Protein AF-A0A8S3WH73-F1 (afdb_monomer)

Solvent-accessible surface area (backbone atoms only — not comparable to full-atom values): 16290 Å² total; per-residue (Å²): 137,80,85,79,74,80,78,88,78,80,84,90,73,59,69,65,60,51,52,52,50,54,47,40,76,73,74,53,78,56,73,64,63,47,57,58,56,57,70,71,37,64,83,63,80,100,53,88,44,62,59,48,38,78,49,66,82,55,59,77,63,48,53,72,78,46,50,57,52,41,48,57,49,44,53,55,27,34,55,48,19,44,52,42,31,40,52,47,55,53,49,51,66,33,59,78,66,69,52,85,46,72,67,53,51,53,52,52,51,52,42,55,51,46,53,50,48,42,50,50,42,54,51,50,41,47,66,63,48,43,82,65,45,60,73,73,58,33,69,54,57,71,70,44,57,72,49,78,20,55,50,28,84,61,46,73,54,56,55,50,50,51,54,52,51,58,48,54,60,54,74,69,49,79,76,95,77,92,67,84,82,76,82,76,74,85,81,77,90,86,88,88,79,88,87,87,88,88,85,85,94,79,86,85,88,89,84,86,90,88,86,85,88,85,83,86,83,86,84,93,82,86,89,87,87,78,92,88,72,88,88,82,85,83,88,78,85,82,79,84,80,79,86,76,90,131

Radius of gyration: 37.3 Å; Cα contacts (8 Å, |Δi|>4): 124; chains: 1; bounding box: 106×85×78 Å

Sequence (246 aa):
MGHVEKIDKTIIINSELKNMWNTLLTQGLDEKSIDEILKTFPLIKDCLTLPPNLNPEIKITLSPQALKRDEHICHKQNIIGYVICGLTQILTKMLEKDTESDTTEYIGNCIRLLCHVHYKESQTRRAVILPGVNKKLKETLEKTLITNYLFGNDITNILKENKNLENSAKDLKPLNNWGPSSNRKQGGRDNTRQYNTRQDNTKRPKNKPSTVKYTMTQRHQHQRQQLRSLTRHPSRTTQPQRHHRE

pLDDT: mean 76.12, std 22.85, range [34.0, 98.38]

Nearest PDB structures (foldseek):
  6wa9-assembly1_T  TM=8.099E-01  e=2.752E+00  Chlamydia pneumoniae
  6paq-assembly1_A  TM=3.229E-01  e=6.021E+00  Novosphingobium aromaticivorans DSM 12444

Organism: Parnassius apollo (NCBI:txid110799)

Secondary structure (DSSP, 8-state):
-----------PPPHHHHHHHHHHHHH---HHHHHHHHTTSPPPTT-TTSPPBPPHHHHTTS-HHHHHHHHHHHHHHHHHHHHHHHHHHHHHHHHTTT--SHHHHHHHHHHHHHHHHHHHHHHHHHHHHGGGS-HHHHHHHTTSPPSSBTT-STHHHHHHHHHHHHHHHHHTSPPS--S----------------------------------PPP--------------------PPPPPPPPP-

Structure (mmCIF, N/CA/C/O backbone):
data_AF-A0A8S3WH73-F1
#
_entry.id   AF-A0A8S3WH73-F1
#
loop_
_atom_site.group_PDB
_atom_site.id
_atom_site.type_symbol
_atom_site.label_atom_id
_atom_site.label_alt_id
_atom_site.label_comp_id
_atom_site.label_asym_id
_atom_site.label_entity_id
_atom_site.label_seq_id
_atom_site.pdbx_PDB_ins_code
_atom_site.Cartn_x
_atom_site.Cartn_y
_atom_site.Cartn_z
_atom_site.occupancy
_atom_site.B_iso_or_equiv
_atom_site.auth_seq_id
_atom_site.auth_comp_id
_atom_site.auth_asym_id
_atom_site.auth_atom_id
_atom_site.pdbx_PDB_model_num
ATOM 1 N N . MET A 1 1 ? 24.428 6.339 14.281 1.00 34.72 1 MET A N 1
ATOM 2 C CA . MET A 1 1 ? 23.763 6.413 15.599 1.00 34.72 1 MET A CA 1
ATOM 3 C C . MET A 1 1 ? 22.366 6.944 15.351 1.00 34.72 1 MET A C 1
ATOM 5 O O . MET A 1 1 ? 22.263 7.970 14.695 1.00 34.72 1 MET A O 1
ATOM 9 N N . GLY A 1 2 ? 21.319 6.224 15.754 1.00 38.69 2 GLY A N 1
ATOM 10 C CA . GLY A 1 2 ? 19.945 6.724 15.658 1.00 38.69 2 GLY A CA 1
ATOM 11 C C . GLY A 1 2 ? 19.539 7.338 16.990 1.00 38.69 2 GLY A C 1
ATOM 12 O O . GLY A 1 2 ? 19.731 6.696 18.021 1.00 38.69 2 GLY A O 1
ATOM 13 N N . HIS A 1 3 ? 18.997 8.555 16.977 1.00 42.16 3 HIS A N 1
ATOM 14 C CA . HIS A 1 3 ? 18.317 9.088 18.151 1.00 42.16 3 HIS A CA 1
ATOM 15 C C . HIS A 1 3 ? 17.009 8.317 18.329 1.00 42.16 3 HIS A C 1
ATOM 17 O O . HIS A 1 3 ? 16.098 8.439 17.515 1.00 42.16 3 HIS A O 1
ATOM 23 N N . VAL A 1 4 ? 16.929 7.510 19.386 1.00 49.47 4 VAL A N 1
ATOM 24 C CA . VAL A 1 4 ? 15.639 7.075 19.921 1.00 49.47 4 VAL A CA 1
ATOM 25 C C . VAL A 1 4 ? 15.115 8.260 20.719 1.00 49.47 4 VAL A C 1
ATOM 27 O O . VAL A 1 4 ? 15.550 8.494 21.847 1.00 49.47 4 VAL A O 1
ATOM 30 N N . GLU A 1 5 ? 14.257 9.063 20.095 1.00 52.72 5 GLU A N 1
ATOM 31 C CA . GLU A 1 5 ? 13.531 10.112 20.806 1.00 52.72 5 GLU A CA 1
ATOM 32 C C . GLU A 1 5 ? 12.675 9.484 21.911 1.00 52.72 5 GLU A C 1
ATOM 34 O O . GLU A 1 5 ? 12.210 8.344 21.801 1.00 52.72 5 GLU A O 1
ATOM 39 N N . LYS A 1 6 ? 12.514 10.209 23.020 1.00 51.66 6 LYS A N 1
ATOM 40 C CA . LYS A 1 6 ? 11.792 9.688 24.177 1.00 51.66 6 LYS A CA 1
ATOM 41 C C . LYS A 1 6 ? 10.325 9.469 23.826 1.00 51.66 6 LYS A C 1
ATOM 43 O O . LYS A 1 6 ? 9.666 10.353 23.282 1.00 51.66 6 LYS A O 1
ATOM 48 N N . ILE A 1 7 ? 9.792 8.316 24.219 1.00 59.81 7 ILE A N 1
ATOM 49 C CA . ILE A 1 7 ? 8.364 8.009 24.105 1.00 59.81 7 ILE A CA 1
ATOM 50 C C . ILE A 1 7 ? 7.633 8.674 25.286 1.00 59.81 7 ILE A C 1
ATOM 52 O O . ILE A 1 7 ? 7.062 8.006 26.140 1.00 59.81 7 ILE A O 1
ATOM 56 N N . ASP A 1 8 ? 7.663 10.010 25.345 1.00 58.75 8 ASP A N 1
ATOM 57 C CA . ASP A 1 8 ? 7.094 10.816 26.442 1.00 58.75 8 ASP A CA 1
ATOM 58 C C . ASP A 1 8 ? 5.544 10.893 26.400 1.00 58.75 8 ASP A C 1
ATOM 60 O O . ASP A 1 8 ? 4.917 11.645 27.146 1.00 58.75 8 ASP A O 1
ATOM 64 N N . LYS A 1 9 ? 4.900 10.087 25.541 1.00 71.44 9 LYS A N 1
ATOM 65 C CA . LYS A 1 9 ? 3.451 9.838 25.515 1.00 71.44 9 LYS A CA 1
ATOM 66 C C . LYS A 1 9 ? 3.179 8.334 25.425 1.00 71.44 9 LYS A C 1
ATOM 68 O O . LYS A 1 9 ? 3.172 7.761 24.338 1.00 71.44 9 LYS A O 1
ATOM 73 N N . THR A 1 10 ? 2.920 7.700 26.566 1.00 78.94 10 THR A N 1
ATOM 74 C CA . THR A 1 10 ? 2.473 6.298 26.659 1.00 78.94 10 THR A CA 1
ATOM 75 C C . THR A 1 10 ? 1.091 6.210 27.296 1.00 78.94 10 THR A C 1
ATOM 77 O O . THR A 1 10 ? 0.811 6.933 28.248 1.00 78.94 10 THR A O 1
ATOM 80 N N . ILE A 1 11 ? 0.258 5.280 26.824 1.00 86.00 11 ILE A N 1
ATOM 81 C CA . ILE A 1 11 ? -1.056 4.974 27.408 1.00 86.00 11 ILE A CA 1
ATOM 82 C C . ILE A 1 11 ? -1.051 3.590 28.065 1.00 86.00 11 ILE A C 1
ATOM 84 O O . ILE A 1 11 ? -0.384 2.670 27.589 1.00 86.00 11 ILE A O 1
ATOM 88 N N . ILE A 1 12 ? -1.809 3.432 29.151 1.00 88.38 12 ILE A N 1
ATOM 89 C CA . ILE A 1 12 ? -2.009 2.139 29.814 1.00 88.38 12 ILE A CA 1
ATOM 90 C C . ILE A 1 12 ? -3.266 1.495 29.223 1.00 88.38 12 ILE A C 1
ATOM 92 O O . ILE A 1 12 ? -4.358 2.045 29.334 1.00 88.38 12 ILE A O 1
ATOM 96 N N . ILE A 1 13 ? -3.105 0.329 28.596 1.00 90.94 13 ILE A N 1
ATOM 97 C CA . ILE A 1 13 ? -4.207 -0.478 28.054 1.00 90.94 13 ILE A CA 1
ATOM 98 C C . ILE A 1 13 ? -4.531 -1.660 28.976 1.00 90.94 13 ILE A C 1
ATOM 100 O O . ILE A 1 13 ? -3.672 -2.132 29.724 1.00 90.94 13 ILE A O 1
ATOM 104 N N . ASN A 1 14 ? -5.765 -2.161 28.891 1.00 94.06 14 ASN A N 1
ATOM 105 C CA . ASN A 1 14 ? -6.211 -3.359 29.604 1.00 94.06 14 ASN A CA 1
ATOM 106 C C . ASN A 1 14 ? -5.317 -4.581 29.268 1.00 94.06 14 ASN A C 1
ATOM 108 O O . ASN A 1 14 ? -4.860 -4.749 28.135 1.00 94.06 14 ASN A O 1
ATOM 112 N N . SER A 1 15 ? -5.069 -5.440 30.261 1.00 92.56 15 SER A N 1
ATOM 113 C CA . SER A 1 15 ? -4.202 -6.622 30.156 1.00 92.56 15 SER A CA 1
ATOM 114 C C . SER A 1 15 ? -4.656 -7.662 29.126 1.00 92.56 15 SER A C 1
ATOM 116 O O . SER A 1 15 ? -3.814 -8.279 28.480 1.00 92.56 15 SER A O 1
ATOM 118 N N . GLU A 1 16 ? -5.960 -7.847 28.938 1.00 93.31 16 GLU A N 1
ATOM 119 C CA . GLU A 1 16 ? -6.529 -8.781 27.962 1.00 93.31 16 GLU A CA 1
ATOM 120 C C . GLU A 1 16 ? -6.300 -8.267 26.539 1.00 93.31 16 GLU A C 1
ATOM 122 O O . GLU A 1 16 ? -5.758 -8.992 25.705 1.00 93.31 16 GLU A O 1
ATOM 127 N N . LEU A 1 17 ? -6.583 -6.979 26.292 1.00 91.94 17 LEU A N 1
ATOM 128 C CA . LEU A 1 17 ? -6.263 -6.311 25.023 1.00 91.94 17 LEU A CA 1
ATOM 129 C C . LEU A 1 17 ? -4.763 -6.381 24.718 1.00 91.94 17 LEU A C 1
ATOM 131 O O . LEU A 1 17 ? -4.380 -6.716 23.600 1.00 91.94 17 LEU A O 1
ATOM 135 N N . LYS A 1 18 ? -3.906 -6.136 25.718 1.00 93.50 18 LYS A N 1
ATOM 136 C CA . LYS A 1 18 ? -2.447 -6.256 25.585 1.00 93.50 18 LYS A CA 1
ATOM 137 C C . LYS A 1 18 ? -2.021 -7.670 25.179 1.00 93.50 18 LYS A C 1
ATOM 139 O O . LYS A 1 18 ? -1.198 -7.819 24.280 1.00 93.50 18 LYS A O 1
ATOM 144 N N . ASN A 1 19 ? -2.576 -8.703 25.812 1.00 94.50 19 ASN A N 1
ATOM 145 C CA . ASN A 1 19 ? -2.252 -10.098 25.504 1.00 94.50 19 ASN A CA 1
ATOM 146 C C . ASN A 1 19 ? -2.753 -10.506 24.107 1.00 94.50 19 ASN A C 1
ATOM 148 O O . ASN A 1 19 ? -2.008 -11.119 23.338 1.00 94.50 19 ASN A O 1
ATOM 152 N N . MET A 1 20 ? -3.976 -10.105 23.749 1.00 93.19 2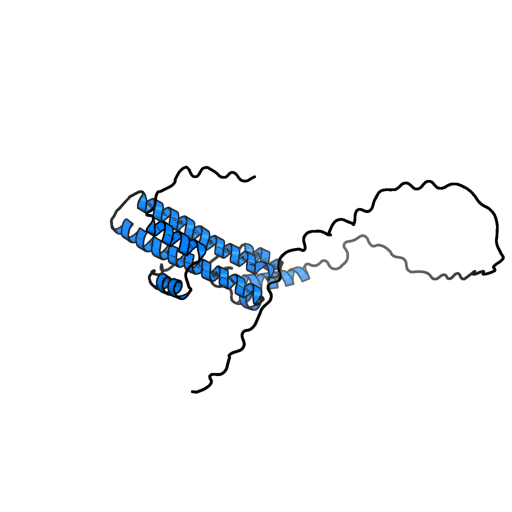0 MET A N 1
ATOM 153 C CA . MET A 1 20 ? -4.560 -10.318 22.424 1.00 93.19 20 MET A CA 1
ATOM 154 C C . MET A 1 20 ? -3.719 -9.645 21.330 1.00 93.19 20 MET A C 1
ATOM 156 O O . MET A 1 20 ? -3.309 -10.303 20.377 1.00 93.19 20 MET A O 1
ATOM 160 N N . TRP A 1 21 ? -3.390 -8.359 21.484 1.00 93.75 21 TRP A N 1
ATOM 161 C CA . TRP A 1 21 ? -2.586 -7.622 20.507 1.00 93.75 21 TRP A CA 1
ATOM 162 C C . TRP A 1 21 ? -1.159 -8.166 20.399 1.00 93.75 21 TRP A C 1
ATOM 164 O O . TRP A 1 21 ? -0.660 -8.299 19.287 1.00 93.75 21 TRP A O 1
ATOM 174 N N . ASN A 1 22 ? -0.518 -8.567 21.502 1.00 94.62 22 ASN A N 1
ATOM 175 C CA . ASN A 1 22 ? 0.792 -9.230 21.452 1.00 94.62 22 ASN A CA 1
ATOM 176 C C . ASN A 1 22 ? 0.749 -10.551 20.663 1.00 94.62 22 ASN A C 1
ATOM 178 O O . ASN A 1 22 ? 1.683 -10.854 19.922 1.00 94.62 22 ASN A O 1
ATOM 182 N N . THR A 1 23 ? -0.336 -11.321 20.788 1.00 96.19 23 THR A N 1
ATOM 183 C CA . THR A 1 23 ? -0.535 -12.558 20.016 1.00 96.19 23 THR A CA 1
ATOM 184 C C . THR A 1 23 ? -0.684 -12.240 18.526 1.00 96.19 23 THR A C 1
ATOM 186 O O . THR A 1 23 ? 0.070 -12.763 17.709 1.00 96.19 23 THR A O 1
ATOM 189 N N . LEU A 1 24 ? -1.561 -11.297 18.168 1.00 94.62 24 LEU A N 1
ATOM 190 C CA . LEU A 1 24 ? -1.770 -10.870 16.777 1.00 94.62 24 LEU A CA 1
ATOM 191 C C . LEU A 1 24 ? -0.506 -10.263 16.139 1.00 94.62 24 LEU A C 1
ATOM 193 O O . LEU A 1 24 ? -0.213 -10.531 14.978 1.00 94.62 24 LEU A O 1
ATOM 197 N N . LEU A 1 25 ? 0.287 -9.496 16.892 1.00 94.19 25 LEU A N 1
ATOM 198 C CA . LEU A 1 25 ? 1.543 -8.896 16.416 1.00 94.19 25 LEU A CA 1
ATOM 199 C C . LEU A 1 25 ? 2.688 -9.909 16.240 1.00 94.19 25 LEU A C 1
ATOM 201 O O . LEU A 1 25 ? 3.666 -9.595 15.565 1.00 94.19 25 LEU A O 1
ATOM 205 N N . THR A 1 26 ? 2.593 -11.103 16.838 1.00 95.88 26 THR A N 1
ATOM 206 C CA . THR A 1 26 ? 3.629 -12.151 16.741 1.00 95.88 26 THR A CA 1
ATOM 207 C C . THR A 1 26 ? 3.234 -13.334 15.860 1.00 95.88 26 THR A C 1
ATOM 209 O O . THR A 1 26 ? 4.119 -13.997 15.322 1.00 95.88 26 THR A O 1
ATOM 212 N N . GLN A 1 27 ? 1.935 -13.592 15.687 1.00 96.00 27 GLN A N 1
ATOM 213 C CA . GLN A 1 27 ? 1.399 -14.731 14.927 1.00 96.00 27 GLN A CA 1
ATOM 214 C C . GLN A 1 27 ? 0.621 -14.307 13.669 1.00 96.00 27 GLN A C 1
ATOM 216 O O . GLN A 1 27 ? 0.481 -15.106 12.746 1.00 96.00 27 GLN A O 1
ATOM 221 N N . GLY A 1 28 ? 0.166 -13.052 13.601 1.00 93.56 28 GLY A N 1
ATOM 222 C CA . GLY A 1 28 ? -0.680 -12.537 12.527 1.00 93.56 28 GLY A CA 1
ATOM 223 C C . GLY A 1 28 ? -2.161 -12.895 12.692 1.00 93.56 28 GLY A C 1
ATOM 224 O O . GLY A 1 28 ? -2.626 -13.252 13.774 1.00 93.56 28 GLY A O 1
ATOM 225 N N . LEU A 1 29 ? -2.890 -12.783 11.584 1.00 94.12 29 LEU A N 1
ATOM 226 C CA . LEU A 1 29 ? -4.224 -13.346 11.369 1.00 94.12 29 LEU A CA 1
ATOM 227 C C . LEU A 1 29 ? -4.124 -14.351 10.217 1.00 94.12 29 LEU A C 1
ATOM 229 O O . LEU A 1 29 ? -3.281 -14.186 9.332 1.00 94.12 29 LEU A O 1
ATOM 233 N N . ASP A 1 30 ? -4.987 -15.363 10.201 1.00 94.69 30 ASP A N 1
ATOM 234 C CA . ASP A 1 30 ? -5.130 -16.234 9.038 1.00 94.69 30 ASP A CA 1
ATOM 235 C C . ASP A 1 30 ? -5.920 -15.545 7.909 1.00 94.69 30 ASP A C 1
ATOM 237 O O . ASP A 1 30 ? -6.690 -14.607 8.134 1.00 94.69 30 ASP A O 1
ATOM 241 N N . GLU A 1 31 ? -5.746 -16.033 6.680 1.00 92.81 31 GLU A N 1
ATOM 242 C CA . GLU A 1 31 ? -6.339 -15.430 5.480 1.00 92.81 31 GLU A CA 1
ATOM 243 C C . GLU A 1 31 ? -7.879 -15.402 5.512 1.00 92.81 31 GLU A C 1
ATOM 245 O O . GLU A 1 31 ? -8.470 -14.470 4.970 1.00 92.81 31 GLU A O 1
ATOM 250 N N . LYS A 1 32 ? -8.548 -16.352 6.190 1.00 95.50 32 LYS A N 1
ATOM 251 C CA . LYS A 1 32 ? -10.019 -16.363 6.286 1.00 95.50 32 LYS A CA 1
ATOM 252 C C . LYS A 1 32 ? -10.513 -15.303 7.258 1.00 95.50 32 LYS A C 1
ATOM 254 O O . LYS A 1 32 ? -11.411 -14.547 6.900 1.00 95.50 32 LYS A O 1
ATOM 259 N N . SER A 1 33 ? -9.897 -15.201 8.438 1.00 94.62 33 SER A N 1
ATOM 260 C CA . SER A 1 33 ? -10.201 -14.135 9.402 1.00 94.62 33 SER A CA 1
ATOM 261 C C . SER A 1 33 ? -9.979 -12.747 8.792 1.00 94.62 33 SER A C 1
ATOM 263 O O . SER A 1 33 ? -10.790 -11.847 9.001 1.00 94.62 33 SER A O 1
ATOM 265 N N . ILE A 1 34 ? -8.920 -12.572 7.989 1.00 94.94 34 ILE A N 1
ATOM 266 C CA . ILE A 1 34 ? -8.694 -11.337 7.222 1.00 94.94 34 ILE A CA 1
ATOM 267 C C . ILE A 1 34 ? -9.855 -11.104 6.247 1.00 94.94 34 ILE A C 1
ATOM 269 O O . ILE A 1 34 ? -10.511 -10.068 6.326 1.00 94.94 34 ILE A O 1
ATOM 273 N N . ASP A 1 35 ? -10.159 -12.063 5.372 1.00 94.12 35 ASP A N 1
ATOM 274 C CA . ASP A 1 35 ? -11.233 -11.940 4.380 1.00 94.12 35 ASP A CA 1
ATOM 275 C C . ASP A 1 35 ? -12.624 -11.721 5.000 1.00 94.12 35 ASP A C 1
ATOM 277 O O . ASP A 1 35 ? -13.481 -11.095 4.381 1.00 94.12 35 ASP A O 1
ATOM 281 N N . GLU A 1 36 ? -12.904 -12.259 6.186 1.00 96.06 36 GLU A N 1
ATOM 282 C CA . GLU A 1 36 ? -14.148 -12.021 6.927 1.00 96.06 36 GLU A CA 1
ATOM 283 C C . GLU A 1 36 ? -14.209 -10.598 7.493 1.00 96.06 36 GLU A C 1
ATOM 285 O O . GLU A 1 36 ? -15.215 -9.915 7.296 1.00 96.06 36 GLU A O 1
ATOM 290 N N . ILE A 1 37 ? -13.119 -10.099 8.087 1.00 95.00 37 ILE A N 1
ATOM 291 C CA . ILE A 1 37 ? -13.023 -8.713 8.571 1.00 95.00 37 ILE A CA 1
ATOM 292 C C . ILE A 1 37 ? -13.146 -7.715 7.410 1.00 95.00 37 ILE A C 1
ATOM 294 O O . ILE A 1 37 ? -13.918 -6.759 7.510 1.00 95.00 37 ILE A O 1
ATOM 298 N N . LEU A 1 38 ? -12.447 -7.935 6.289 1.00 93.81 38 LEU A N 1
ATOM 299 C CA . LEU A 1 38 ? -12.457 -7.017 5.140 1.00 93.81 38 LEU A CA 1
ATOM 300 C C . LEU A 1 38 ? -13.868 -6.823 4.552 1.00 93.81 38 LEU A C 1
ATOM 302 O O . LEU A 1 38 ? -14.215 -5.709 4.164 1.00 93.81 38 LEU A O 1
ATOM 306 N N . LYS A 1 39 ? -14.709 -7.869 4.551 1.00 93.69 39 LYS A N 1
ATOM 307 C CA . LYS A 1 39 ? -16.112 -7.807 4.085 1.00 93.69 39 LYS A CA 1
ATOM 308 C C . LYS A 1 39 ? -17.016 -6.918 4.948 1.00 93.69 39 LYS A C 1
ATOM 310 O O . LYS A 1 39 ? -18.090 -6.545 4.486 1.00 93.69 39 LYS A O 1
ATOM 315 N N . THR A 1 40 ? -16.620 -6.585 6.180 1.00 94.31 40 THR A N 1
ATOM 316 C CA . THR A 1 40 ? -17.422 -5.723 7.073 1.00 94.31 40 THR A CA 1
ATOM 317 C C . THR A 1 40 ? -17.306 -4.233 6.746 1.00 94.31 40 THR A C 1
ATOM 319 O O . THR A 1 40 ? -18.187 -3.453 7.115 1.00 94.31 40 THR A O 1
ATOM 322 N N . PHE A 1 41 ? -16.244 -3.818 6.050 1.00 93.69 41 PHE A N 1
ATOM 323 C CA . PHE A 1 41 ? -15.992 -2.411 5.755 1.00 93.69 41 PHE A CA 1
ATOM 324 C C . PHE A 1 41 ? -16.656 -1.985 4.431 1.00 93.69 41 PHE A C 1
ATOM 326 O O . PHE A 1 41 ? -16.510 -2.676 3.419 1.00 93.69 41 PHE A O 1
ATOM 333 N N . PRO A 1 42 ? -17.354 -0.834 4.388 1.00 91.56 42 PRO A N 1
ATOM 334 C CA . PRO A 1 42 ? -17.901 -0.303 3.142 1.00 91.56 42 PRO A CA 1
ATOM 335 C C . PRO A 1 42 ? -16.775 0.175 2.216 1.00 91.56 42 PRO A C 1
ATOM 337 O O . PRO A 1 42 ? -15.717 0.582 2.686 1.00 91.56 42 PRO A O 1
ATOM 340 N N . LEU A 1 43 ? -17.015 0.212 0.904 1.00 92.06 43 LEU A N 1
ATOM 341 C CA . LEU A 1 43 ? -16.110 0.877 -0.039 1.00 92.06 43 LEU A CA 1
ATOM 342 C C . LEU A 1 43 ? -16.481 2.358 -0.186 1.00 92.06 43 LEU A C 1
ATOM 344 O O . LEU A 1 43 ? -17.652 2.695 -0.361 1.00 92.06 43 LEU A O 1
ATOM 348 N N . ILE A 1 44 ? -15.481 3.243 -0.160 1.00 91.00 44 ILE A N 1
ATOM 349 C CA . ILE A 1 44 ? -15.673 4.669 -0.457 1.00 91.00 44 ILE A CA 1
ATOM 350 C C . ILE A 1 44 ? -15.776 4.842 -1.978 1.00 91.00 44 ILE A C 1
ATOM 352 O O . ILE A 1 44 ? -14.840 4.522 -2.713 1.00 91.00 44 ILE A O 1
ATOM 356 N N . LYS A 1 45 ? -16.911 5.365 -2.455 1.00 88.38 45 LYS A N 1
ATOM 357 C CA . LYS A 1 45 ? -17.127 5.671 -3.876 1.00 88.38 45 LYS A CA 1
ATOM 358 C C . LYS A 1 45 ? -16.144 6.752 -4.354 1.00 88.38 45 LYS A C 1
ATOM 360 O O . LYS A 1 45 ? -15.825 7.674 -3.611 1.00 88.38 45 LYS A O 1
ATOM 365 N N . ASP A 1 46 ? -15.690 6.635 -5.602 1.00 86.69 46 ASP A N 1
ATOM 366 C CA . ASP A 1 46 ? -14.834 7.608 -6.304 1.00 86.69 46 ASP A CA 1
ATOM 367 C C . ASP A 1 46 ? -13.488 7.934 -5.606 1.00 86.69 46 ASP A C 1
ATOM 369 O O . ASP A 1 46 ? -12.868 8.959 -5.886 1.00 86.69 46 ASP A O 1
ATOM 373 N N . CYS A 1 47 ? -12.999 7.052 -4.723 1.00 89.44 47 CYS A N 1
ATOM 374 C CA . CYS A 1 47 ? -11.752 7.235 -3.976 1.00 89.44 47 CYS A CA 1
ATOM 375 C C . CYS A 1 47 ? -10.717 6.133 -4.272 1.00 89.44 47 CYS A C 1
ATOM 377 O O . CYS A 1 47 ? -11.056 4.960 -4.422 1.00 89.44 47 CYS A O 1
ATOM 379 N N . LEU A 1 48 ? -9.429 6.495 -4.304 1.00 91.50 48 LEU A N 1
ATOM 380 C CA . LEU A 1 48 ? -8.305 5.577 -4.554 1.00 91.50 48 LEU A CA 1
ATOM 381 C C . LEU A 1 48 ? -7.862 4.829 -3.277 1.00 91.50 48 LEU A C 1
ATOM 383 O O . LEU A 1 48 ? -6.675 4.804 -2.945 1.00 91.50 48 LEU A O 1
ATOM 387 N N . THR A 1 49 ? -8.813 4.255 -2.533 1.00 93.06 49 THR A N 1
ATOM 388 C CA . THR A 1 49 ? -8.518 3.421 -1.353 1.00 93.06 49 THR A CA 1
ATOM 389 C C . THR A 1 49 ? -8.159 1.986 -1.712 1.00 93.06 49 THR A C 1
ATOM 391 O O . THR A 1 49 ? -7.409 1.362 -0.973 1.00 93.06 49 THR A O 1
ATOM 394 N N . LEU A 1 50 ? -8.645 1.454 -2.836 1.00 94.50 50 LEU A N 1
ATOM 395 C CA . LEU A 1 50 ? -8.208 0.149 -3.336 1.00 94.50 50 LEU A CA 1
ATOM 396 C C . LEU A 1 50 ? -6.815 0.245 -3.992 1.00 94.50 50 LEU A C 1
ATOM 398 O O . LEU A 1 50 ? -6.466 1.299 -4.538 1.00 94.50 50 LEU A O 1
ATOM 402 N N . PRO A 1 51 ? -6.018 -0.843 -3.999 1.00 96.00 51 PRO A N 1
ATOM 403 C CA . PRO A 1 51 ? -4.722 -0.852 -4.666 1.00 96.00 51 PRO A CA 1
ATOM 404 C C . PRO A 1 51 ? -4.855 -0.553 -6.167 1.00 96.00 51 PRO A C 1
ATOM 406 O O . PRO A 1 51 ? -5.722 -1.125 -6.832 1.00 96.00 51 PRO A O 1
ATOM 409 N N . PRO A 1 52 ? -3.966 0.269 -6.750 1.00 96.44 52 PRO A N 1
ATOM 410 C CA . PRO A 1 52 ? -3.980 0.529 -8.178 1.00 96.44 52 PRO A CA 1
ATOM 411 C C . PRO A 1 52 ? -3.596 -0.742 -8.947 1.00 96.44 52 PRO A C 1
ATOM 413 O O . PRO A 1 52 ? -2.688 -1.491 -8.556 1.00 96.44 52 PRO A O 1
ATOM 416 N N . ASN A 1 53 ? -4.273 -0.976 -10.067 1.00 95.94 53 ASN A N 1
ATOM 417 C CA . ASN A 1 53 ? -4.036 -2.136 -10.915 1.00 95.94 53 ASN A CA 1
ATOM 418 C C . ASN A 1 53 ? -2.653 -2.072 -11.572 1.00 95.94 53 ASN A C 1
ATOM 420 O O . ASN A 1 53 ? -2.171 -1.009 -11.969 1.00 95.94 53 ASN A O 1
ATOM 424 N N . LEU A 1 54 ? -2.021 -3.231 -11.746 1.00 95.81 54 LEU A N 1
ATOM 425 C CA . LEU A 1 54 ? -0.822 -3.329 -12.571 1.00 95.81 54 LEU A CA 1
ATOM 426 C C . LEU A 1 54 ? -1.209 -3.191 -14.050 1.00 95.81 54 LEU A C 1
ATOM 428 O O . LEU A 1 54 ? -2.019 -3.971 -14.550 1.00 95.81 54 LEU A O 1
ATOM 432 N N . ASN A 1 55 ? -0.616 -2.219 -14.748 1.00 95.62 55 ASN A N 1
ATOM 433 C CA . ASN A 1 55 ? -0.824 -2.002 -16.181 1.00 95.62 55 ASN A CA 1
ATOM 434 C C . ASN A 1 55 ? -0.572 -3.300 -16.981 1.00 95.62 55 ASN A C 1
ATOM 436 O O . ASN A 1 55 ? 0.494 -3.909 -16.811 1.00 95.62 55 ASN A O 1
ATOM 440 N N . PRO A 1 56 ? -1.502 -3.739 -17.852 1.00 92.94 56 PRO A N 1
ATOM 441 C CA . PRO A 1 56 ? -1.382 -5.016 -18.556 1.00 92.94 56 PRO A CA 1
ATOM 442 C C . PRO A 1 56 ? -0.143 -5.079 -19.460 1.00 92.94 56 PRO A C 1
ATOM 444 O O . PRO A 1 56 ? 0.495 -6.128 -19.541 1.00 92.94 56 PRO A O 1
ATOM 447 N N . GLU A 1 57 ? 0.264 -3.954 -20.056 1.00 90.81 57 GLU A N 1
ATOM 448 C CA . GLU A 1 57 ? 1.457 -3.845 -20.905 1.00 90.81 57 GLU A CA 1
ATOM 449 C C . GLU A 1 57 ? 2.763 -4.072 -20.129 1.00 90.81 57 GLU A C 1
ATOM 451 O O . GLU A 1 57 ? 3.740 -4.554 -20.696 1.00 90.81 57 GLU A O 1
ATOM 456 N N . ILE A 1 58 ? 2.782 -3.771 -18.824 1.00 91.38 58 ILE A N 1
ATOM 457 C CA . ILE A 1 58 ? 3.904 -4.098 -17.932 1.00 91.38 58 ILE A CA 1
ATOM 458 C C . ILE A 1 58 ? 3.771 -5.534 -17.419 1.00 91.38 58 ILE A C 1
ATOM 460 O O . ILE A 1 58 ? 4.772 -6.253 -17.367 1.00 91.38 58 ILE A O 1
ATOM 464 N N . LYS A 1 59 ? 2.553 -5.985 -17.084 1.00 91.44 59 LYS A N 1
ATOM 465 C CA . LYS A 1 59 ? 2.291 -7.331 -16.545 1.00 91.44 59 LYS A CA 1
ATOM 466 C C . LYS A 1 59 ? 2.859 -8.438 -17.441 1.00 91.44 59 LYS A C 1
ATOM 468 O O . LYS A 1 59 ? 3.429 -9.389 -16.917 1.00 91.44 59 LYS A O 1
ATOM 473 N N . ILE A 1 60 ? 2.776 -8.282 -18.766 1.00 89.69 60 ILE A N 1
ATOM 474 C CA . ILE A 1 60 ? 3.336 -9.235 -19.745 1.00 89.69 60 ILE A CA 1
ATOM 475 C C . ILE A 1 60 ? 4.872 -9.222 -19.857 1.00 89.69 60 ILE A C 1
ATOM 477 O O . ILE A 1 60 ? 5.441 -10.165 -20.397 1.00 89.69 60 ILE A O 1
ATOM 481 N N . THR A 1 61 ? 5.557 -8.182 -19.364 1.00 86.38 61 THR A N 1
ATOM 482 C CA . THR A 1 61 ? 7.034 -8.076 -19.412 1.00 86.38 61 THR A CA 1
ATOM 483 C C . THR A 1 61 ? 7.742 -8.566 -18.148 1.00 86.38 61 THR A C 1
ATOM 485 O O . THR A 1 61 ? 8.962 -8.720 -18.147 1.00 86.38 61 THR A O 1
ATOM 488 N N . LEU A 1 62 ? 7.004 -8.797 -17.060 1.00 90.44 62 LEU A N 1
ATOM 489 C CA . LEU A 1 62 ? 7.578 -9.134 -15.760 1.00 90.44 62 LEU A CA 1
ATOM 490 C C . LEU A 1 62 ? 7.778 -10.640 -15.580 1.00 90.44 62 LEU A C 1
ATOM 492 O O . LEU A 1 62 ? 6.961 -11.458 -15.997 1.00 90.44 62 LEU A O 1
ATOM 496 N N . SER A 1 63 ? 8.848 -11.011 -14.873 1.00 92.75 63 SER A N 1
ATOM 497 C CA . SER A 1 63 ? 9.062 -12.401 -14.469 1.00 92.75 63 SER A CA 1
ATOM 498 C C . SER A 1 63 ? 8.050 -12.839 -13.397 1.00 92.75 63 SER A C 1
ATOM 500 O O . SER A 1 63 ? 7.600 -12.007 -12.599 1.00 92.75 63 SER A O 1
ATOM 502 N N . PRO A 1 64 ? 7.736 -14.145 -13.279 1.00 93.31 64 PRO A N 1
ATOM 503 C CA . PRO A 1 64 ? 6.854 -14.656 -12.225 1.00 93.31 64 PRO A CA 1
ATOM 504 C C . PRO A 1 64 ? 7.304 -14.265 -10.807 1.00 93.31 64 PRO A C 1
ATOM 506 O O . PRO A 1 64 ? 6.480 -13.982 -9.941 1.00 93.31 64 PRO A O 1
ATOM 509 N N . GLN A 1 65 ? 8.618 -14.171 -10.572 1.00 93.38 65 GLN A N 1
ATOM 510 C CA . GLN A 1 65 ? 9.200 -13.747 -9.294 1.00 93.38 65 GLN A CA 1
ATOM 511 C C . GLN A 1 65 ? 9.098 -12.231 -9.053 1.00 93.38 65 GLN A C 1
ATOM 513 O O . GLN A 1 65 ? 9.253 -11.783 -7.918 1.00 93.38 65 GLN A O 1
ATOM 518 N N . ALA A 1 66 ? 8.872 -11.415 -10.086 1.00 93.12 66 ALA A N 1
ATOM 519 C CA . ALA A 1 66 ? 8.506 -10.009 -9.927 1.00 93.12 66 ALA A CA 1
ATOM 520 C C . ALA A 1 66 ? 7.002 -9.858 -9.670 1.00 93.12 66 ALA A C 1
ATOM 522 O O . ALA A 1 66 ? 6.631 -9.177 -8.718 1.00 93.12 66 ALA A O 1
ATOM 523 N N . LEU A 1 67 ? 6.162 -10.570 -10.430 1.00 95.19 67 LEU A N 1
ATOM 524 C CA . LEU A 1 67 ? 4.707 -10.576 -10.249 1.00 95.19 67 LEU A CA 1
ATOM 525 C C . LEU A 1 67 ? 4.303 -11.021 -8.836 1.00 95.19 67 LEU A C 1
ATOM 527 O O . LEU A 1 67 ? 3.593 -10.284 -8.162 1.00 95.19 67 LEU A O 1
ATOM 531 N N . LYS A 1 68 ? 4.841 -12.139 -8.327 1.00 96.06 68 LYS A N 1
ATOM 532 C CA . LYS A 1 68 ? 4.545 -12.608 -6.960 1.00 96.06 68 LYS A CA 1
ATOM 533 C C . LYS A 1 68 ? 4.990 -11.621 -5.865 1.00 96.06 68 LYS A C 1
ATOM 535 O O . LYS A 1 68 ? 4.374 -11.544 -4.807 1.00 96.06 68 LYS A O 1
ATOM 540 N N . ARG A 1 69 ? 6.051 -10.835 -6.099 1.00 96.06 69 ARG A N 1
ATOM 541 C CA . ARG A 1 69 ? 6.467 -9.775 -5.160 1.00 96.06 69 ARG A CA 1
ATOM 542 C C . ARG A 1 69 ? 5.526 -8.572 -5.207 1.00 96.06 69 ARG A C 1
ATOM 544 O O . ARG A 1 69 ? 5.212 -8.046 -4.146 1.00 96.06 69 ARG A O 1
ATOM 551 N N . ASP A 1 70 ? 5.064 -8.165 -6.392 1.00 96.94 70 ASP A N 1
ATOM 552 C CA . ASP A 1 70 ? 4.032 -7.127 -6.521 1.00 96.94 70 ASP A CA 1
ATOM 553 C C . ASP A 1 70 ? 2.727 -7.551 -5.837 1.00 96.94 70 ASP A C 1
ATOM 555 O O . ASP A 1 70 ? 2.161 -6.785 -5.068 1.00 96.94 70 ASP A O 1
ATOM 559 N N . GLU A 1 71 ? 2.302 -8.797 -6.049 1.00 96.69 71 GLU A N 1
ATOM 560 C CA . GLU A 1 71 ? 1.091 -9.402 -5.486 1.00 96.69 71 GLU A CA 1
ATOM 561 C C . GLU A 1 71 ? 1.081 -9.395 -3.949 1.00 96.69 71 GLU A C 1
ATOM 563 O O . GLU A 1 71 ? 0.122 -8.914 -3.347 1.00 96.69 71 GLU A O 1
ATOM 568 N N . HIS A 1 72 ? 2.172 -9.819 -3.297 1.00 96.56 72 HIS A N 1
ATOM 569 C CA . HIS A 1 72 ? 2.286 -9.748 -1.834 1.00 96.56 72 HIS A CA 1
ATOM 570 C C . HIS A 1 72 ? 2.218 -8.308 -1.291 1.00 96.56 72 HIS A C 1
ATOM 572 O O . HIS A 1 72 ? 1.636 -8.074 -0.229 1.00 96.56 72 HIS A O 1
ATOM 578 N N . ILE A 1 73 ? 2.776 -7.325 -2.010 1.00 97.62 73 ILE A N 1
ATOM 579 C CA . ILE A 1 73 ? 2.673 -5.912 -1.613 1.00 97.62 73 ILE A CA 1
ATOM 580 C C . ILE A 1 73 ? 1.255 -5.384 -1.873 1.00 97.62 73 ILE A C 1
ATOM 582 O O . ILE A 1 73 ? 0.711 -4.676 -1.032 1.00 97.62 73 ILE A O 1
ATOM 586 N N . CYS A 1 74 ? 0.637 -5.767 -2.991 1.00 97.50 74 CYS A N 1
ATOM 587 C CA . CYS A 1 74 ? -0.729 -5.415 -3.372 1.00 97.50 74 CYS A CA 1
ATOM 588 C C . CYS A 1 74 ? -1.759 -5.934 -2.352 1.00 97.50 74 CYS A C 1
ATOM 590 O O . CYS A 1 74 ? -2.651 -5.191 -1.956 1.00 97.50 74 CYS A O 1
ATOM 592 N N . HIS A 1 75 ? -1.596 -7.160 -1.844 1.00 96.75 75 HIS A N 1
ATOM 593 C CA . HIS A 1 75 ? -2.449 -7.713 -0.787 1.00 96.75 75 HIS A CA 1
ATOM 594 C C . HIS A 1 75 ? -2.334 -6.917 0.528 1.00 96.75 75 HIS A C 1
ATOM 596 O O . HIS A 1 75 ? -3.344 -6.500 1.093 1.00 96.75 75 HIS A O 1
ATOM 602 N N . LYS A 1 76 ? -1.111 -6.607 0.984 1.00 96.38 76 LYS A N 1
ATOM 603 C CA . LYS A 1 76 ? -0.901 -5.723 2.148 1.00 96.38 76 LYS A CA 1
ATOM 604 C C . LYS A 1 76 ? -1.498 -4.327 1.913 1.00 96.38 76 LYS A C 1
ATOM 606 O O . LYS A 1 76 ? -2.128 -3.763 2.804 1.00 96.38 76 LYS A O 1
ATOM 611 N N . GLN A 1 77 ? -1.324 -3.785 0.707 1.00 97.81 77 GLN A N 1
ATOM 612 C CA . GLN A 1 77 ? -1.905 -2.513 0.290 1.00 97.81 77 GLN A CA 1
ATOM 613 C C . GLN A 1 77 ? -3.444 -2.549 0.357 1.00 97.81 77 GLN A C 1
ATOM 615 O O . GLN A 1 77 ? -4.046 -1.585 0.823 1.00 97.81 77 GLN A O 1
ATOM 620 N N . ASN A 1 78 ? -4.067 -3.668 -0.025 1.00 97.19 78 ASN A N 1
ATOM 621 C CA . ASN A 1 78 ? -5.514 -3.871 0.036 1.00 97.19 78 ASN A CA 1
ATOM 622 C C . ASN A 1 78 ? -6.037 -3.760 1.473 1.00 97.19 78 ASN A C 1
ATOM 624 O O . ASN A 1 78 ? -6.967 -3.001 1.729 1.00 97.19 78 ASN A O 1
ATOM 628 N N . ILE A 1 79 ? -5.387 -4.441 2.425 1.00 97.00 79 ILE A N 1
ATOM 629 C CA . ILE A 1 79 ? -5.751 -4.375 3.850 1.00 97.00 79 ILE A CA 1
ATOM 630 C C . ILE A 1 79 ? -5.702 -2.925 4.358 1.00 97.00 79 ILE A C 1
ATOM 632 O O . ILE A 1 79 ? -6.649 -2.469 4.993 1.00 97.00 79 ILE A O 1
ATOM 636 N N . ILE A 1 80 ? -4.646 -2.169 4.028 1.00 97.69 80 ILE A N 1
ATOM 637 C CA . ILE A 1 80 ? -4.533 -0.744 4.397 1.00 97.69 80 ILE A CA 1
ATOM 638 C C . ILE A 1 80 ? -5.701 0.067 3.807 1.00 97.69 80 ILE A C 1
ATOM 640 O O . ILE A 1 80 ? -6.302 0.877 4.511 1.00 97.69 80 ILE A O 1
ATOM 644 N N . GLY A 1 81 ? -6.051 -0.183 2.543 1.00 97.31 81 GLY A N 1
ATOM 645 C CA . GLY A 1 81 ? -7.183 0.434 1.850 1.00 97.31 81 GLY A CA 1
ATOM 646 C C . GLY A 1 81 ? -8.529 0.235 2.546 1.00 97.31 81 GLY A C 1
ATOM 647 O O . GLY A 1 81 ? -9.278 1.187 2.771 1.00 97.31 81 GLY A O 1
ATOM 648 N N . TYR A 1 82 ? -8.817 -0.999 2.952 1.00 97.25 82 TYR A N 1
ATOM 649 C CA . TYR A 1 82 ? -10.029 -1.341 3.695 1.00 97.25 82 TYR A CA 1
ATOM 650 C C . TYR A 1 82 ? -10.047 -0.747 5.115 1.00 97.25 82 TYR A C 1
ATOM 652 O O . TYR A 1 82 ? -11.087 -0.252 5.549 1.00 97.25 82 TYR A O 1
ATOM 660 N N . VAL A 1 83 ? -8.905 -0.702 5.816 1.00 96.62 83 VAL A N 1
ATOM 661 C CA . VAL A 1 83 ? -8.798 -0.047 7.138 1.00 96.62 83 VAL A CA 1
ATOM 662 C C . VAL A 1 83 ? -9.031 1.466 7.039 1.00 96.62 83 VAL A C 1
ATOM 664 O O . VAL A 1 83 ? -9.702 2.028 7.905 1.00 96.62 83 VAL A O 1
ATOM 667 N N . ILE A 1 84 ? -8.559 2.124 5.969 1.00 97.62 84 ILE A N 1
ATOM 668 C CA . ILE A 1 84 ? -8.912 3.525 5.672 1.00 97.62 84 ILE A CA 1
ATOM 669 C C . ILE A 1 84 ? -10.435 3.662 5.568 1.00 97.62 84 ILE A C 1
ATOM 671 O O . ILE A 1 84 ? -11.009 4.505 6.249 1.00 97.62 84 ILE A O 1
ATOM 675 N N . CYS A 1 85 ? -11.101 2.801 4.792 1.00 96.75 85 CYS A N 1
ATOM 676 C CA . CYS A 1 85 ? -12.552 2.873 4.613 1.00 96.75 85 CYS A CA 1
ATOM 677 C C . CYS A 1 85 ? -13.333 2.657 5.924 1.00 96.75 85 CYS A C 1
ATOM 679 O O . CYS A 1 85 ? -14.275 3.399 6.207 1.00 96.75 85 CYS A O 1
ATOM 681 N N . GLY A 1 86 ? -12.920 1.690 6.752 1.00 95.50 86 GLY A N 1
ATOM 682 C CA . GLY A 1 86 ? -13.519 1.438 8.066 1.00 95.50 86 GLY A CA 1
ATOM 683 C C . GLY A 1 86 ? -13.391 2.630 9.020 1.00 95.50 86 GLY A C 1
ATOM 684 O O . GLY A 1 86 ? -14.383 3.063 9.608 1.00 95.50 86 GLY A O 1
ATOM 685 N N . LEU A 1 87 ? -12.194 3.219 9.125 1.00 95.69 87 LEU A N 1
ATOM 686 C CA . LEU A 1 87 ? -11.970 4.419 9.939 1.00 95.69 87 LEU A CA 1
ATOM 687 C C . LEU A 1 87 ? -12.719 5.640 9.392 1.00 95.69 87 LEU A C 1
ATOM 689 O O . LEU A 1 87 ? -13.268 6.412 10.177 1.00 95.69 87 LEU A O 1
ATOM 693 N N . THR A 1 88 ? -12.802 5.812 8.068 1.00 95.38 88 THR A N 1
ATOM 694 C CA . THR A 1 88 ? -13.600 6.890 7.468 1.00 95.38 88 THR A CA 1
ATOM 695 C C . THR A 1 88 ? -15.085 6.726 7.783 1.00 95.38 88 THR A C 1
ATOM 697 O O . THR A 1 88 ? -15.723 7.716 8.118 1.00 95.38 88 THR A O 1
ATOM 700 N N . GLN A 1 89 ? -15.637 5.505 7.782 1.00 93.88 89 GLN A N 1
ATOM 701 C CA . GLN A 1 89 ? -17.035 5.287 8.177 1.00 93.88 89 GLN A CA 1
ATOM 702 C C . GLN A 1 89 ? -17.300 5.703 9.637 1.00 93.88 89 GLN A C 1
ATOM 704 O O . GLN A 1 89 ? -18.373 6.223 9.941 1.00 93.88 89 GLN A O 1
ATOM 709 N N . ILE A 1 90 ? -16.334 5.494 10.540 1.00 93.19 90 ILE A N 1
ATOM 710 C CA . ILE A 1 90 ? -16.416 5.972 11.930 1.00 93.19 90 ILE A CA 1
ATOM 711 C C . ILE A 1 90 ? -16.356 7.504 11.964 1.00 93.19 90 ILE A C 1
ATOM 713 O O . ILE A 1 90 ? -17.212 8.125 12.588 1.00 93.19 90 ILE A O 1
ATOM 717 N N . LEU A 1 91 ? -15.402 8.112 11.250 1.00 93.56 91 LEU A N 1
ATOM 718 C CA . LEU A 1 91 ? -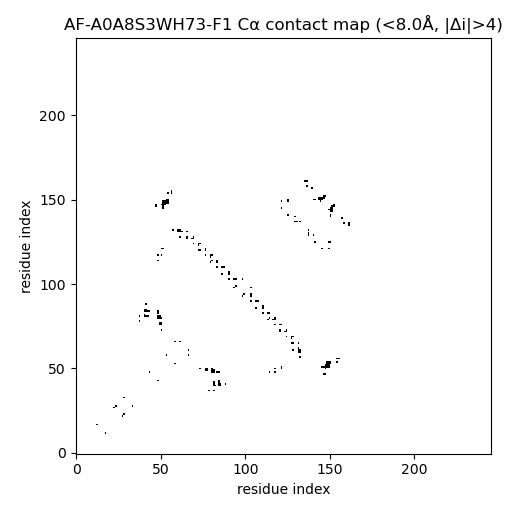15.234 9.565 11.192 1.00 93.56 91 LEU A CA 1
ATOM 719 C C . LEU A 1 91 ? -16.486 10.273 10.648 1.00 93.56 91 LEU A C 1
ATOM 721 O O . LEU A 1 91 ? -16.952 11.234 11.254 1.00 93.56 91 LEU A O 1
ATOM 725 N N . THR A 1 92 ? -17.081 9.775 9.560 1.00 92.62 92 THR A N 1
ATOM 726 C CA . THR A 1 92 ? -18.332 10.314 9.003 1.00 92.62 92 THR A CA 1
ATOM 727 C C . THR A 1 92 ? -19.464 10.269 10.033 1.00 92.62 92 THR A C 1
ATOM 729 O O . THR A 1 92 ? -20.089 11.294 10.271 1.00 92.62 92 THR A O 1
ATOM 732 N N . LYS A 1 93 ? -19.650 9.146 10.743 1.00 92.06 93 LYS A N 1
ATOM 733 C CA . LYS A 1 93 ? -20.670 8.994 11.806 1.00 92.06 93 LYS A CA 1
ATOM 734 C C . LYS A 1 93 ? -20.445 9.869 13.049 1.00 92.06 93 LYS A C 1
ATOM 736 O O . LYS A 1 93 ? -21.337 9.952 13.896 1.00 92.06 93 LYS A O 1
ATOM 741 N N . MET A 1 94 ? -19.258 10.459 13.203 1.00 91.44 94 MET A N 1
ATOM 742 C CA . MET A 1 94 ? -18.955 11.456 14.238 1.00 91.44 94 MET A CA 1
ATOM 743 C C . MET A 1 94 ? -19.250 12.873 13.731 1.00 91.44 94 MET A C 1
ATOM 745 O O . MET A 1 94 ? -19.911 13.645 14.419 1.00 91.44 94 MET A O 1
ATOM 749 N N . LEU A 1 95 ? -18.844 13.188 12.497 1.00 89.75 95 LEU A N 1
ATOM 750 C CA . LEU A 1 95 ? -19.149 14.468 11.846 1.00 89.75 95 LEU A CA 1
ATOM 751 C C . LEU A 1 95 ? -20.665 14.666 11.639 1.00 89.75 95 LEU A C 1
ATOM 753 O O . LEU A 1 95 ? -21.175 15.750 11.886 1.00 89.75 95 LEU A O 1
ATOM 757 N N . GLU A 1 96 ? -21.411 13.609 11.302 1.00 91.38 96 GLU A N 1
ATOM 758 C CA . GLU A 1 96 ? -22.888 13.602 11.228 1.00 91.38 96 GLU A CA 1
ATOM 759 C C . GLU A 1 96 ? -23.587 13.936 12.561 1.00 91.38 96 GLU A C 1
ATOM 761 O O . GLU A 1 96 ? -24.777 14.245 12.572 1.00 91.38 96 GLU A O 1
ATOM 766 N N . LYS A 1 97 ? -22.871 13.849 13.688 1.00 89.12 97 LYS A N 1
ATOM 767 C CA . LYS A 1 97 ? -23.374 14.158 15.037 1.00 89.12 97 LYS A CA 1
ATOM 768 C C . LYS A 1 97 ? -22.856 15.491 15.576 1.00 89.12 97 LYS A C 1
ATOM 770 O O . LYS A 1 97 ? -23.050 15.768 16.756 1.00 89.12 97 LYS A O 1
ATOM 775 N N . ASP A 1 98 ? -22.169 16.262 14.733 1.00 76.69 98 ASP A N 1
ATOM 776 C CA . ASP A 1 98 ? -21.527 17.537 15.068 1.00 76.69 98 ASP A CA 1
ATOM 777 C C . ASP A 1 98 ? -20.549 17.438 16.261 1.00 76.69 98 ASP A C 1
ATOM 779 O O . ASP A 1 98 ? -20.330 18.386 17.014 1.00 76.69 98 ASP A O 1
ATOM 783 N N . THR A 1 99 ? -19.945 16.256 16.471 1.00 72.88 99 THR A N 1
ATOM 784 C CA . THR A 1 99 ? -18.993 16.043 17.571 1.00 72.88 99 THR A CA 1
ATOM 785 C C . THR A 1 99 ? -17.600 16.535 17.183 1.00 72.88 99 THR A C 1
ATOM 787 O O . THR A 1 99 ? -16.704 15.737 16.875 1.00 72.88 99 THR A O 1
ATOM 790 N N . GLU A 1 100 ? -17.397 17.852 17.218 1.00 67.44 100 GLU A N 1
ATOM 791 C CA . GLU A 1 100 ? -16.051 18.419 17.311 1.00 67.44 100 GLU A CA 1
ATOM 792 C C . GLU A 1 100 ? -15.400 17.941 18.619 1.00 67.44 100 GLU A C 1
ATOM 794 O O . GLU A 1 100 ? -15.896 18.174 19.721 1.00 67.44 100 GLU A O 1
ATOM 799 N N . SER A 1 101 ? -14.314 17.178 18.493 1.00 81.25 101 SER A N 1
ATOM 800 C CA . SER A 1 101 ? -13.572 16.620 19.622 1.00 81.25 101 SER A CA 1
ATOM 801 C C . SER A 1 101 ? -12.170 16.212 19.185 1.00 81.25 101 SER A C 1
ATOM 803 O O . SER A 1 101 ? -11.966 15.832 18.029 1.00 81.25 101 SER A O 1
ATOM 805 N N . ASP A 1 102 ? -11.227 16.167 20.126 1.00 85.44 102 ASP A N 1
ATOM 806 C CA . ASP A 1 102 ? -9.874 15.640 19.913 1.00 85.44 102 ASP A CA 1
ATOM 807 C C . ASP A 1 102 ? -9.892 14.257 19.235 1.00 85.44 102 ASP A C 1
ATOM 809 O O . ASP A 1 102 ? -9.043 13.945 18.405 1.00 85.44 102 ASP A O 1
ATOM 813 N N . THR A 1 103 ? -10.888 13.419 19.555 1.00 87.81 103 THR A N 1
ATOM 814 C CA . THR A 1 103 ? -11.032 12.061 18.999 1.00 87.81 103 THR A CA 1
ATOM 815 C C . THR A 1 103 ? -11.284 12.095 17.489 1.00 87.81 103 THR A C 1
ATOM 817 O O . THR A 1 103 ? -10.719 11.288 16.749 1.00 87.81 103 THR A O 1
ATOM 820 N N . THR A 1 104 ? -12.078 13.061 17.022 1.00 90.56 104 THR A N 1
ATOM 821 C CA . THR A 1 104 ? -12.336 13.329 15.600 1.00 90.56 104 THR A CA 1
ATOM 822 C C . THR A 1 104 ? -11.032 13.700 14.881 1.00 90.56 104 THR A C 1
ATOM 824 O O . THR A 1 104 ? -10.748 13.178 13.799 1.00 90.56 104 THR A O 1
ATOM 827 N N . GLU A 1 105 ? -10.181 14.525 15.507 1.00 91.69 105 GLU A N 1
ATOM 828 C CA . GLU A 1 105 ? -8.874 14.893 14.948 1.00 91.69 105 GLU A CA 1
ATOM 829 C C . GLU A 1 105 ? -7.881 13.717 14.951 1.00 91.69 105 GLU A C 1
ATOM 831 O O . GLU A 1 105 ? -7.248 13.446 13.927 1.00 91.69 105 GLU A O 1
ATOM 836 N N . TYR A 1 106 ? -7.780 12.964 16.054 1.00 92.06 106 TYR A N 1
ATOM 837 C CA . TYR A 1 106 ? -6.921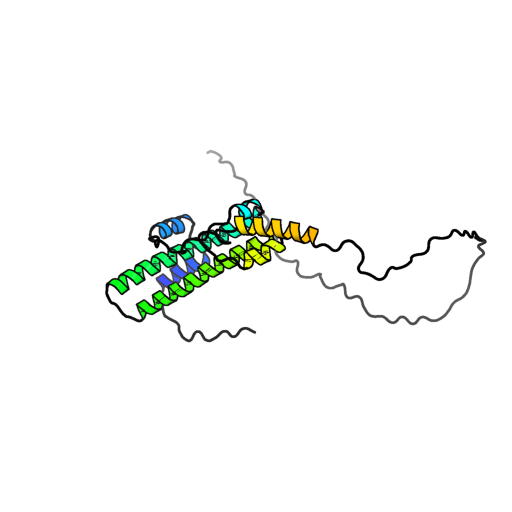 11.777 16.151 1.00 92.06 106 TYR A CA 1
ATOM 838 C C . TYR A 1 106 ? -7.267 10.734 15.078 1.00 92.06 106 TYR A C 1
ATOM 840 O O . TYR A 1 106 ? -6.364 10.243 14.399 1.00 92.06 106 TYR A O 1
ATOM 848 N N . ILE A 1 107 ? -8.555 10.440 14.856 1.00 94.69 107 ILE A N 1
ATOM 849 C CA . ILE A 1 107 ? -8.995 9.519 13.792 1.00 94.69 107 ILE A CA 1
ATOM 850 C C . ILE A 1 107 ? -8.643 10.081 12.407 1.00 94.69 107 ILE A C 1
ATOM 852 O O . ILE A 1 107 ? -8.095 9.353 11.574 1.00 94.69 107 ILE A O 1
ATOM 856 N N . GLY A 1 108 ? -8.874 11.376 12.165 1.00 94.81 108 GLY A N 1
ATOM 857 C CA . GLY A 1 108 ? -8.469 12.046 10.925 1.00 94.81 108 GLY A CA 1
ATOM 858 C C . GLY A 1 108 ? -6.959 11.958 10.661 1.00 94.81 108 GLY A C 1
ATOM 859 O O . GLY A 1 108 ? -6.537 11.690 9.534 1.00 94.81 108 GLY A O 1
ATOM 860 N N . ASN A 1 109 ? -6.134 12.104 11.698 1.00 95.69 109 ASN A N 1
ATOM 861 C CA . ASN A 1 109 ? -4.680 11.969 11.618 1.00 95.69 109 ASN A CA 1
ATOM 862 C C . ASN A 1 109 ? -4.234 10.516 11.374 1.00 95.69 109 ASN A C 1
ATOM 864 O O . ASN A 1 109 ? -3.357 10.287 10.537 1.00 95.69 109 ASN A O 1
ATOM 868 N N . CYS A 1 110 ? -4.886 9.524 11.989 1.00 97.06 110 CYS A N 1
ATOM 869 C CA . CYS A 1 110 ? -4.665 8.110 11.667 1.00 97.06 110 CYS A CA 1
ATOM 870 C C . CYS A 1 110 ? -4.996 7.788 10.200 1.00 97.06 110 CYS A C 1
ATOM 872 O O . CYS A 1 110 ? -4.202 7.132 9.525 1.00 97.06 110 CYS A O 1
ATOM 874 N N . ILE A 1 111 ? -6.117 8.296 9.674 1.00 97.19 111 ILE A N 1
ATOM 875 C CA . ILE A 1 111 ? -6.501 8.129 8.261 1.00 97.19 111 ILE A CA 1
ATOM 876 C C . ILE A 1 111 ? -5.461 8.775 7.333 1.00 97.19 111 ILE A C 1
ATOM 878 O O . ILE A 1 111 ? -4.999 8.128 6.395 1.00 97.19 111 ILE A O 1
ATOM 882 N N . ARG A 1 112 ? -5.025 10.013 7.613 1.00 97.69 112 ARG A N 1
ATOM 883 C CA . ARG A 1 112 ? -3.972 10.711 6.842 1.00 97.69 112 ARG A CA 1
ATOM 884 C C . ARG A 1 112 ? -2.676 9.892 6.771 1.00 97.69 112 ARG A C 1
ATOM 886 O O . ARG A 1 112 ? -2.095 9.760 5.691 1.00 97.69 112 ARG A O 1
ATOM 893 N N . LEU A 1 113 ? -2.246 9.307 7.891 1.00 98.38 113 LEU A N 1
ATOM 894 C CA . LEU A 1 113 ? -1.062 8.444 7.945 1.00 98.38 113 LEU A CA 1
ATOM 895 C C . LEU A 1 113 ? -1.259 7.143 7.155 1.00 98.38 113 LEU A C 1
ATOM 897 O O . LEU A 1 113 ? -0.380 6.773 6.378 1.00 98.38 113 LEU A O 1
ATOM 901 N N . LEU A 1 114 ? -2.410 6.477 7.273 1.00 98.06 114 LEU A N 1
ATOM 902 C CA . LEU A 1 114 ? -2.707 5.262 6.505 1.00 98.06 114 LEU A CA 1
ATOM 903 C C . LEU A 1 114 ? -2.762 5.526 4.994 1.00 98.06 114 LEU A C 1
ATOM 905 O O . LEU A 1 114 ? -2.183 4.756 4.229 1.00 98.06 114 LEU A O 1
ATOM 909 N N . CYS A 1 115 ? -3.349 6.643 4.555 1.00 97.81 115 CYS A N 1
ATOM 910 C CA . CYS A 1 115 ? -3.301 7.083 3.157 1.00 97.81 115 CYS A CA 1
ATOM 911 C C . CYS A 1 115 ? -1.855 7.295 2.671 1.00 97.81 115 CYS A C 1
ATOM 913 O O . CYS A 1 115 ? -1.516 6.922 1.545 1.00 97.81 115 CYS A O 1
ATOM 915 N N . HIS A 1 116 ? -0.971 7.828 3.524 1.00 97.88 116 HIS A N 1
ATOM 916 C CA . HIS A 1 116 ? 0.453 7.936 3.205 1.00 97.88 116 HIS A CA 1
ATOM 917 C C . HIS A 1 116 ? 1.129 6.560 3.084 1.00 97.88 116 HIS A C 1
ATOM 919 O O . HIS A 1 116 ? 1.912 6.354 2.156 1.00 97.88 116 HIS A O 1
ATOM 925 N N . VAL A 1 117 ? 0.813 5.596 3.958 1.00 98.25 117 VAL A N 1
ATOM 926 C CA . VAL A 1 117 ? 1.336 4.220 3.847 1.00 98.25 117 VAL A CA 1
ATOM 927 C C . VAL A 1 117 ? 0.805 3.534 2.580 1.00 98.25 117 VAL A C 1
ATOM 929 O O . VAL A 1 117 ? 1.598 2.969 1.835 1.00 98.25 117 VAL A O 1
ATOM 932 N N . HIS A 1 118 ? -0.484 3.667 2.250 1.00 97.88 118 HIS A N 1
ATOM 933 C CA . HIS A 1 118 ? -1.083 3.159 1.004 1.00 97.88 118 HIS A CA 1
ATOM 934 C C . HIS A 1 118 ? -0.351 3.683 -0.251 1.00 97.88 118 HIS A C 1
ATOM 936 O O . HIS A 1 118 ? 0.003 2.929 -1.165 1.00 97.88 118 HIS A O 1
ATOM 942 N N . TYR A 1 119 ? -0.030 4.980 -0.262 1.00 97.44 119 TYR A N 1
ATOM 943 C CA . TYR A 1 119 ? 0.804 5.594 -1.296 1.00 97.44 119 TYR A CA 1
ATOM 944 C C . TYR A 1 119 ? 2.247 5.054 -1.295 1.00 97.44 119 TYR A C 1
ATOM 946 O O . TYR A 1 119 ? 2.800 4.768 -2.359 1.00 97.44 119 TYR A O 1
ATOM 954 N N . LYS A 1 120 ? 2.865 4.856 -0.122 1.00 97.88 120 LYS A N 1
ATOM 955 C CA . LYS A 1 120 ? 4.209 4.265 -0.007 1.00 97.88 120 LYS A CA 1
ATOM 956 C C . LYS A 1 120 ? 4.256 2.819 -0.497 1.00 97.88 120 LYS A C 1
ATOM 958 O O . LYS A 1 120 ? 5.238 2.465 -1.139 1.00 97.88 120 LYS A O 1
ATOM 963 N N . GLU A 1 121 ? 3.214 2.013 -0.300 1.00 97.75 121 GLU A N 1
ATOM 964 C CA . GLU A 1 121 ? 3.141 0.677 -0.907 1.00 97.75 121 GLU A CA 1
ATOM 965 C C . GLU A 1 121 ? 3.076 0.757 -2.434 1.00 97.75 121 GLU A C 1
ATOM 967 O O . GLU A 1 121 ? 3.823 0.050 -3.106 1.00 97.75 121 GLU A O 1
ATOM 972 N N . SER A 1 122 ? 2.302 1.692 -2.996 1.00 97.50 122 SER A N 1
ATOM 973 C CA . SER A 1 122 ? 2.306 1.947 -4.447 1.00 97.50 122 SER A CA 1
ATOM 974 C C . SER A 1 122 ? 3.710 2.307 -4.963 1.00 97.50 122 SER A C 1
ATOM 976 O O . SER A 1 122 ? 4.137 1.820 -6.008 1.00 97.50 122 SER A O 1
ATOM 978 N N . GLN A 1 123 ? 4.476 3.108 -4.217 1.00 97.00 123 GLN A N 1
ATOM 979 C CA . GLN A 1 123 ? 5.861 3.428 -4.578 1.00 97.00 123 GLN A CA 1
ATOM 980 C C . GLN A 1 123 ? 6.812 2.226 -4.416 1.00 97.00 123 GLN A C 1
ATOM 982 O O . GLN A 1 123 ? 7.669 2.008 -5.272 1.00 97.00 123 GLN A O 1
ATOM 987 N N . THR A 1 124 ? 6.624 1.385 -3.394 1.00 97.31 124 THR A N 1
ATOM 988 C CA . THR A 1 124 ? 7.363 0.118 -3.227 1.00 97.31 124 THR A CA 1
ATOM 989 C C . THR A 1 124 ? 7.097 -0.846 -4.388 1.00 97.31 124 THR A C 1
ATOM 991 O O . THR A 1 124 ? 8.036 -1.433 -4.925 1.00 97.31 124 THR A O 1
ATOM 994 N N . ARG A 1 125 ? 5.840 -0.960 -4.838 1.00 97.31 125 ARG A N 1
ATOM 995 C CA . ARG A 1 125 ? 5.441 -1.740 -6.023 1.00 97.31 125 ARG A CA 1
ATOM 996 C C . ARG A 1 125 ? 6.137 -1.235 -7.284 1.00 97.31 125 ARG A C 1
ATOM 998 O O . ARG A 1 125 ? 6.803 -2.010 -7.970 1.00 97.31 125 ARG A O 1
ATOM 1005 N N . ARG A 1 126 ? 6.102 0.082 -7.537 1.00 96.38 126 ARG A N 1
ATOM 1006 C CA . ARG A 1 126 ? 6.847 0.711 -8.647 1.00 96.38 126 ARG A CA 1
ATOM 1007 C C . ARG A 1 126 ? 8.343 0.387 -8.564 1.00 96.38 126 ARG A C 1
ATOM 1009 O O . ARG A 1 126 ? 8.907 -0.072 -9.554 1.00 96.38 126 ARG A O 1
ATOM 1016 N N . ALA A 1 127 ? 8.969 0.514 -7.393 1.00 94.38 127 ALA A N 1
ATOM 1017 C CA . ALA A 1 127 ? 10.385 0.192 -7.187 1.00 94.38 127 ALA A CA 1
ATOM 1018 C C . ALA A 1 127 ? 10.734 -1.302 -7.386 1.00 94.38 127 ALA A C 1
ATOM 1020 O O . ALA A 1 127 ? 11.842 -1.618 -7.818 1.00 94.38 127 ALA A O 1
ATOM 1021 N N . VAL A 1 128 ? 9.801 -2.223 -7.117 1.00 94.00 128 VAL A N 1
ATOM 1022 C CA . VAL A 1 128 ? 9.942 -3.670 -7.385 1.00 94.00 128 VAL A CA 1
ATOM 1023 C C . VAL A 1 128 ? 9.822 -4.007 -8.876 1.00 94.00 128 VAL A C 1
ATOM 1025 O O . VAL A 1 128 ? 10.480 -4.943 -9.341 1.00 94.00 128 VAL A O 1
ATOM 1028 N N . ILE A 1 129 ? 9.008 -3.246 -9.611 1.00 94.88 129 ILE A N 1
ATOM 1029 C CA . ILE A 1 129 ? 8.657 -3.467 -11.021 1.00 94.88 129 ILE A CA 1
ATOM 1030 C C . ILE A 1 129 ? 9.649 -2.810 -11.987 1.00 94.88 129 ILE A C 1
ATOM 1032 O O . ILE A 1 129 ? 10.107 -3.454 -12.929 1.00 94.88 129 ILE A O 1
ATOM 1036 N N . LEU A 1 130 ? 10.006 -1.542 -11.758 1.00 93.06 130 LEU A N 1
ATOM 1037 C CA . LEU A 1 130 ? 10.833 -0.732 -12.664 1.00 93.06 130 LEU A CA 1
ATOM 1038 C C . LEU A 1 130 ? 12.200 -1.348 -13.041 1.00 93.06 130 LEU A C 1
ATOM 1040 O O . LEU A 1 130 ? 12.630 -1.121 -14.171 1.00 93.06 130 LEU A O 1
ATOM 1044 N N . PRO A 1 131 ? 12.889 -2.147 -12.194 1.00 90.75 131 PRO A N 1
ATOM 1045 C CA . PRO A 1 131 ? 14.099 -2.873 -12.595 1.00 90.75 131 PRO A CA 1
ATOM 1046 C C . PRO A 1 131 ? 13.889 -3.922 -13.700 1.00 90.75 131 PRO A C 1
ATOM 1048 O O . PRO A 1 131 ? 14.861 -4.321 -14.335 1.00 90.75 131 PRO A O 1
ATOM 1051 N N . GLY A 1 132 ? 12.651 -4.377 -13.928 1.00 85.94 132 GLY A N 1
ATOM 1052 C CA . GLY A 1 132 ? 12.286 -5.281 -15.024 1.00 85.94 132 GLY A CA 1
ATOM 1053 C C . GLY A 1 132 ? 11.928 -4.575 -16.337 1.00 85.94 132 GLY A C 1
ATOM 1054 O O . GLY A 1 132 ? 11.636 -5.248 -17.320 1.00 85.94 132 GLY A O 1
ATOM 1055 N N . VAL A 1 133 ? 11.936 -3.238 -16.371 1.00 87.44 133 VAL A N 1
ATOM 1056 C CA . VAL A 1 133 ? 11.524 -2.433 -17.532 1.00 87.44 133 VAL A CA 1
ATOM 1057 C C . VAL A 1 133 ? 12.749 -1.808 -18.216 1.00 87.44 133 VAL A C 1
ATOM 1059 O O . VAL A 1 133 ? 13.757 -1.513 -17.575 1.00 87.44 133 VAL A O 1
ATOM 1062 N N . ASN A 1 134 ? 12.675 -1.584 -19.535 1.00 85.19 134 ASN A N 1
ATOM 1063 C CA . ASN A 1 134 ? 13.722 -0.900 -20.308 1.00 85.19 134 ASN A CA 1
ATOM 1064 C C . ASN A 1 134 ? 14.103 0.444 -19.650 1.00 85.19 134 ASN A C 1
ATOM 1066 O O . ASN A 1 134 ? 13.231 1.270 -19.373 1.00 85.19 134 ASN A O 1
ATOM 1070 N N . LYS A 1 135 ? 15.410 0.682 -19.459 1.00 83.38 135 LYS A N 1
ATOM 1071 C CA . LYS A 1 135 ? 15.968 1.871 -18.794 1.00 83.38 135 LYS A CA 1
ATOM 1072 C C . LYS A 1 135 ? 15.399 3.203 -19.312 1.00 83.38 135 LYS A C 1
ATOM 1074 O O . LYS A 1 135 ? 15.192 4.099 -18.505 1.00 83.38 135 LYS A O 1
ATOM 1079 N N . LYS A 1 136 ? 15.117 3.337 -20.614 1.00 79.75 136 LYS A N 1
ATOM 1080 C CA . LYS A 1 136 ? 14.518 4.571 -21.166 1.00 79.75 136 LYS A CA 1
ATOM 1081 C C . LYS A 1 136 ? 13.087 4.786 -20.666 1.00 79.75 136 LYS A C 1
ATOM 1083 O O . LYS A 1 136 ? 12.768 5.843 -20.136 1.00 79.75 136 LYS A O 1
ATOM 1088 N N . LEU A 1 137 ? 12.257 3.745 -20.770 1.00 85.25 137 LEU A N 1
ATOM 1089 C CA . LEU A 1 137 ? 10.875 3.760 -20.287 1.00 85.25 137 LEU A CA 1
ATOM 1090 C C . LEU A 1 137 ? 10.811 3.974 -18.773 1.00 85.25 137 LEU A C 1
ATOM 1092 O O . LEU A 1 137 ? 9.917 4.673 -18.307 1.00 85.25 137 LEU A O 1
ATOM 1096 N N . LYS A 1 138 ? 11.765 3.423 -18.010 1.00 89.12 138 LYS A N 1
ATOM 1097 C CA . LYS A 1 138 ? 11.861 3.611 -16.557 1.00 89.12 138 LYS A CA 1
ATOM 1098 C C . LYS A 1 138 ? 11.816 5.095 -16.161 1.00 89.12 138 LYS A C 1
ATOM 1100 O O . LYS A 1 138 ? 11.009 5.453 -15.312 1.00 89.12 138 LYS A O 1
ATOM 1105 N N . GLU A 1 139 ? 12.603 5.960 -16.802 1.00 87.31 139 GLU A N 1
ATOM 1106 C CA . GLU A 1 139 ? 12.675 7.392 -16.457 1.00 87.31 139 GLU A CA 1
ATOM 1107 C C . GLU A 1 139 ? 11.382 8.172 -16.779 1.00 87.31 139 GLU A C 1
ATOM 1109 O O . GLU A 1 139 ? 11.127 9.223 -16.183 1.00 87.31 139 GLU A O 1
ATOM 1114 N N . THR A 1 140 ? 10.547 7.675 -17.702 1.00 88.38 140 THR A N 1
ATOM 1115 C CA . THR A 1 140 ? 9.189 8.201 -17.941 1.00 88.38 140 THR A CA 1
ATOM 1116 C C . THR A 1 140 ? 8.191 7.623 -16.932 1.00 88.38 140 THR A C 1
ATOM 1118 O O . THR A 1 140 ? 7.422 8.362 -16.322 1.00 88.38 140 THR A O 1
ATOM 1121 N N . LEU A 1 141 ? 8.241 6.308 -16.701 1.00 91.06 141 LEU A N 1
ATOM 1122 C CA . LEU A 1 141 ? 7.363 5.567 -15.789 1.00 91.06 141 LEU A CA 1
ATOM 1123 C C . LEU A 1 141 ? 7.617 5.868 -14.303 1.00 91.06 141 LEU A C 1
ATOM 1125 O O . LEU A 1 141 ? 6.775 5.553 -13.469 1.00 91.06 141 LEU A O 1
ATOM 1129 N N . GLU A 1 142 ? 8.735 6.495 -13.940 1.00 90.25 142 GLU A N 1
ATOM 1130 C CA . GLU A 1 142 ? 8.966 7.059 -12.600 1.00 90.25 142 GLU A CA 1
ATOM 1131 C C . GLU A 1 142 ? 8.220 8.385 -12.377 1.00 90.25 142 GLU A C 1
ATOM 1133 O O . GLU A 1 142 ? 7.935 8.738 -11.236 1.00 90.25 142 GLU A O 1
ATOM 1138 N N . LYS A 1 143 ? 7.846 9.095 -13.450 1.00 89.12 143 LYS A N 1
ATOM 1139 C CA . LYS A 1 143 ? 7.207 10.424 -13.391 1.00 89.12 143 LYS A CA 1
ATOM 1140 C C . LYS A 1 143 ? 5.683 10.383 -13.520 1.00 89.12 143 LYS A C 1
ATOM 1142 O O . LYS A 1 143 ? 5.027 11.385 -13.254 1.00 89.12 143 LYS A O 1
ATOM 1147 N N . THR A 1 144 ? 5.104 9.248 -13.913 1.00 93.44 144 THR A N 1
ATOM 1148 C CA . THR A 1 144 ? 3.647 9.106 -14.051 1.00 93.44 144 THR A CA 1
ATOM 1149 C C . THR A 1 144 ? 2.925 9.195 -12.705 1.00 93.44 144 THR A C 1
ATOM 1151 O O . THR A 1 144 ? 3.422 8.725 -11.673 1.00 93.44 144 THR A O 1
ATOM 1154 N N . LEU A 1 145 ? 1.726 9.779 -12.709 1.00 92.00 145 LEU A N 1
ATOM 1155 C CA . LEU A 1 145 ? 0.839 9.767 -11.548 1.00 92.00 145 LEU A CA 1
ATOM 1156 C C . LEU A 1 145 ? 0.247 8.365 -11.339 1.00 92.00 145 LEU A C 1
ATOM 1158 O O . LEU A 1 145 ? 0.002 7.629 -12.295 1.00 92.00 145 LEU A O 1
ATOM 1162 N N . ILE A 1 146 ? 0.002 8.009 -10.077 1.00 93.81 146 ILE A N 1
ATOM 1163 C CA . ILE A 1 146 ? -0.791 6.824 -9.727 1.00 93.81 146 ILE A CA 1
ATOM 1164 C C . ILE A 1 146 ? -2.268 7.180 -9.913 1.00 93.81 146 ILE A C 1
ATOM 1166 O O . ILE A 1 146 ? -2.703 8.272 -9.558 1.00 93.81 146 ILE A O 1
ATOM 1170 N N . THR A 1 147 ? -3.020 6.253 -10.494 1.00 92.25 147 THR A N 1
ATOM 1171 C CA . THR A 1 147 ? -4.448 6.388 -10.822 1.00 92.25 147 THR A CA 1
ATOM 1172 C C . THR A 1 147 ? -5.146 5.071 -10.457 1.00 92.25 147 THR A C 1
ATOM 1174 O O . THR A 1 147 ? -4.645 4.334 -9.610 1.00 92.25 147 THR A O 1
ATOM 1177 N N . ASN A 1 148 ? -6.222 4.693 -11.152 1.00 92.62 148 ASN A N 1
ATOM 1178 C CA . ASN A 1 148 ? -6.727 3.313 -11.143 1.00 92.62 148 ASN A CA 1
ATOM 1179 C C . ASN A 1 148 ? -5.667 2.291 -11.617 1.00 92.62 148 ASN A C 1
ATOM 1181 O O . ASN A 1 148 ? -5.786 1.102 -11.313 1.00 92.62 148 ASN A O 1
ATOM 1185 N N . TYR A 1 149 ? -4.623 2.753 -12.321 1.00 95.88 149 TYR A N 1
ATOM 1186 C CA . TYR A 1 149 ? -3.424 1.991 -12.666 1.00 95.88 149 TYR A CA 1
ATOM 1187 C C . TYR A 1 149 ? -2.148 2.575 -12.037 1.00 95.88 149 TYR A C 1
ATOM 1189 O O . TYR A 1 149 ? -1.986 3.793 -11.897 1.00 95.88 149 TYR A O 1
ATOM 1197 N N . LEU A 1 150 ? -1.216 1.679 -11.696 1.00 95.94 150 LEU A N 1
ATOM 1198 C CA . LEU A 1 150 ? 0.007 1.950 -10.931 1.00 95.94 150 LEU A CA 1
ATOM 1199 C C . LEU A 1 150 ? 0.982 2.907 -11.643 1.00 95.94 150 LEU A C 1
ATOM 1201 O O . LEU A 1 150 ? 1.699 3.655 -10.977 1.00 95.94 150 LEU A O 1
ATOM 1205 N N . PHE A 1 151 ? 0.984 2.904 -12.979 1.00 95.38 151 PHE A N 1
ATOM 1206 C CA . PHE A 1 151 ? 1.800 3.787 -13.819 1.00 95.38 151 PHE A CA 1
ATOM 1207 C C . PHE A 1 151 ? 0.963 4.768 -14.658 1.00 95.38 151 PHE A C 1
ATOM 1209 O O . PHE A 1 151 ? 1.460 5.292 -15.654 1.00 95.38 151 PHE A O 1
ATOM 1216 N N . GLY A 1 152 ? -0.282 5.033 -14.252 1.00 93.81 152 GLY A N 1
ATOM 1217 C CA . GLY A 1 152 ? -1.212 5.899 -14.980 1.00 93.81 152 GLY A CA 1
ATOM 1218 C C . GLY A 1 152 ? -1.996 5.1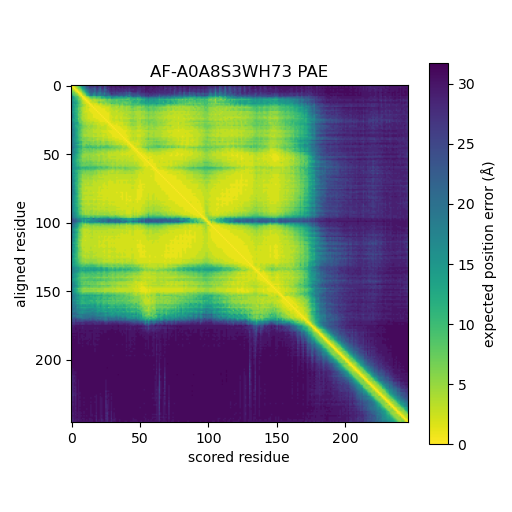71 -16.077 1.00 93.81 152 GLY A C 1
ATOM 1219 O O . GLY A 1 152 ? -1.675 4.038 -16.444 1.00 93.81 152 GLY A O 1
ATOM 1220 N N . ASN A 1 153 ? -3.028 5.833 -16.603 1.00 91.12 153 ASN A N 1
ATOM 1221 C CA . ASN A 1 153 ? -3.871 5.307 -17.685 1.00 91.12 153 ASN A CA 1
ATOM 1222 C C . ASN A 1 153 ? -3.148 5.346 -19.051 1.00 91.12 153 ASN A C 1
ATOM 1224 O O . ASN A 1 153 ? -3.234 4.406 -19.835 1.00 91.12 153 ASN A O 1
ATOM 1228 N N . ASP A 1 154 ? -2.384 6.410 -19.319 1.00 87.81 154 ASP A N 1
ATOM 1229 C CA . ASP A 1 154 ? -1.790 6.728 -20.630 1.00 87.81 154 ASP A CA 1
ATOM 1230 C C . ASP A 1 154 ? -0.527 5.938 -21.011 1.00 87.81 154 ASP A C 1
ATOM 1232 O O . ASP A 1 154 ? 0.213 6.326 -21.919 1.00 87.81 154 ASP A O 1
ATOM 1236 N N . ILE A 1 155 ? -0.260 4.800 -20.366 1.00 88.12 155 ILE A N 1
ATOM 1237 C CA . ILE A 1 155 ? 0.956 4.019 -20.633 1.00 88.12 155 ILE A CA 1
ATOM 1238 C C . ILE A 1 155 ? 1.070 3.580 -22.105 1.00 88.12 155 ILE A C 1
ATOM 1240 O O . ILE A 1 155 ? 2.162 3.597 -22.671 1.00 88.12 155 ILE A O 1
ATOM 1244 N N . THR A 1 156 ? -0.050 3.276 -22.767 1.00 85.69 156 THR A N 1
ATOM 1245 C CA . THR A 1 156 ? -0.086 2.964 -24.204 1.00 85.69 156 THR A CA 1
ATOM 1246 C C . THR A 1 156 ? 0.365 4.152 -25.073 1.00 85.69 156 THR A C 1
ATOM 1248 O O . THR A 1 156 ? 0.964 3.939 -26.127 1.00 85.69 156 THR A O 1
ATOM 1251 N N . ASN A 1 157 ? 0.145 5.399 -24.644 1.00 86.50 157 ASN A N 1
ATOM 1252 C CA . ASN A 1 157 ? 0.627 6.592 -25.348 1.00 86.50 157 ASN A CA 1
ATOM 1253 C C . ASN A 1 157 ? 2.123 6.817 -25.077 1.00 86.50 157 ASN A C 1
ATOM 1255 O O . ASN A 1 157 ? 2.900 6.900 -26.027 1.00 86.50 157 ASN A O 1
ATOM 1259 N N . ILE A 1 158 ? 2.553 6.711 -23.814 1.00 86.44 158 ILE A N 1
ATOM 1260 C CA . ILE A 1 158 ? 3.971 6.739 -23.403 1.00 86.44 158 ILE A CA 1
ATOM 1261 C C . ILE A 1 158 ? 4.813 5.704 -24.177 1.00 86.44 158 ILE A C 1
ATOM 1263 O O . ILE A 1 158 ? 5.941 5.988 -24.590 1.00 86.44 158 ILE A O 1
ATOM 1267 N N . LEU A 1 159 ? 4.268 4.504 -24.413 1.00 85.38 159 LEU A N 1
ATOM 1268 C CA . LEU A 1 159 ? 4.911 3.432 -25.182 1.00 85.38 159 LEU A CA 1
ATOM 1269 C C . LEU A 1 159 ? 5.011 3.737 -26.688 1.00 85.38 159 LEU A C 1
ATOM 1271 O O . LEU A 1 159 ? 5.980 3.312 -27.320 1.00 85.38 159 LEU A O 1
ATOM 1275 N N . LYS A 1 160 ? 4.048 4.462 -27.277 1.00 86.38 160 LYS A N 1
ATOM 1276 C CA . LYS A 1 160 ? 4.124 4.938 -28.675 1.00 86.38 160 LYS A CA 1
ATOM 1277 C C . LYS A 1 160 ? 5.152 6.059 -28.807 1.00 86.38 160 LYS A C 1
ATOM 1279 O O . LYS A 1 160 ? 6.020 5.988 -29.670 1.00 86.38 160 LYS A O 1
ATOM 1284 N N . GLU A 1 161 ? 5.095 7.050 -27.921 1.00 85.19 161 GLU A N 1
ATOM 1285 C CA . GLU A 1 161 ? 6.015 8.191 -27.892 1.00 85.19 161 GLU A CA 1
ATOM 1286 C C . GLU A 1 161 ? 7.466 7.740 -27.729 1.00 85.19 161 GLU A C 1
ATOM 1288 O O . GLU A 1 161 ? 8.325 8.160 -28.500 1.00 85.19 161 GLU A O 1
ATOM 1293 N N . ASN A 1 162 ? 7.739 6.805 -26.811 1.00 84.19 162 ASN A N 1
ATOM 1294 C CA . ASN A 1 162 ? 9.076 6.230 -26.652 1.00 84.19 162 ASN A CA 1
ATOM 1295 C C . ASN A 1 162 ? 9.555 5.503 -27.920 1.00 84.19 162 ASN A C 1
ATOM 1297 O O . ASN A 1 162 ? 10.710 5.667 -28.300 1.00 84.19 162 ASN A O 1
ATOM 1301 N N . LYS A 1 163 ? 8.693 4.742 -28.613 1.00 84.69 163 LYS A N 1
ATOM 1302 C CA . LYS A 1 163 ? 9.052 4.087 -29.889 1.00 84.69 163 LYS A CA 1
ATOM 1303 C C . LYS A 1 163 ? 9.338 5.099 -31.001 1.00 84.69 163 LYS A C 1
ATOM 1305 O O . LYS A 1 163 ? 10.293 4.915 -31.752 1.00 84.69 163 LYS A O 1
ATOM 1310 N N . ASN A 1 164 ? 8.548 6.167 -31.087 1.00 80.56 164 ASN A N 1
ATOM 1311 C CA . ASN A 1 164 ? 8.754 7.242 -32.057 1.00 80.56 164 ASN A CA 1
ATOM 1312 C C . ASN A 1 164 ? 10.071 7.979 -31.775 1.00 80.56 164 ASN A C 1
ATOM 1314 O O . ASN A 1 164 ? 10.893 8.122 -32.677 1.00 80.56 164 ASN A O 1
ATOM 1318 N N . LEU A 1 165 ? 10.327 8.336 -30.513 1.00 81.31 165 L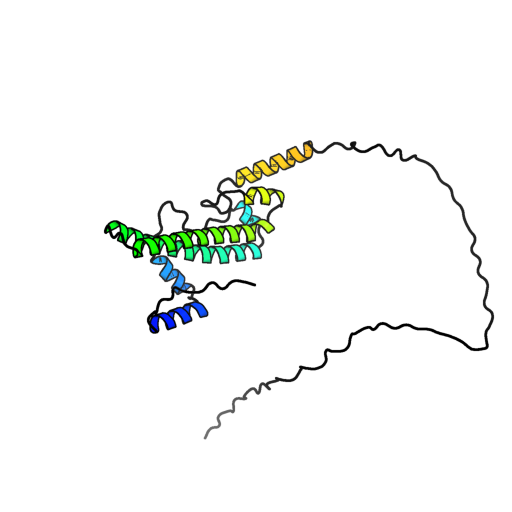EU A N 1
ATOM 1319 C CA . LEU A 1 165 ? 11.577 8.949 -30.064 1.00 81.31 165 LEU A CA 1
ATOM 1320 C C . LEU A 1 165 ? 12.783 8.030 -30.314 1.00 81.31 165 LEU A C 1
ATOM 1322 O O . LEU A 1 165 ? 13.819 8.501 -30.774 1.00 81.31 165 LEU A O 1
ATOM 1326 N N . GLU A 1 166 ? 12.664 6.716 -30.093 1.00 81.69 166 GLU A N 1
ATOM 1327 C CA . GLU A 1 166 ? 13.713 5.753 -30.453 1.00 81.69 166 GLU A CA 1
ATOM 1328 C C . GLU A 1 166 ? 13.965 5.645 -31.961 1.00 81.69 166 GLU A C 1
ATOM 1330 O O . GLU A 1 166 ? 15.070 5.263 -32.345 1.00 81.69 166 GLU A O 1
ATOM 1335 N N . ASN A 1 167 ? 12.983 5.954 -32.811 1.00 81.88 167 ASN A N 1
ATOM 1336 C CA . ASN A 1 167 ? 13.168 6.007 -34.259 1.00 81.88 167 ASN A CA 1
ATOM 1337 C C . ASN A 1 167 ? 13.844 7.317 -34.674 1.00 81.88 167 ASN A C 1
ATOM 1339 O O . ASN A 1 167 ? 14.937 7.261 -35.226 1.00 81.88 167 ASN A O 1
ATOM 1343 N N . SER A 1 168 ? 13.315 8.473 -34.266 1.00 79.25 168 SER A N 1
ATOM 1344 C CA . SER A 1 168 ? 13.943 9.776 -34.537 1.00 79.25 168 SER A CA 1
ATOM 1345 C C . SER A 1 168 ? 15.368 9.881 -33.967 1.00 79.25 168 SER A C 1
ATOM 1347 O O . SER A 1 168 ? 16.240 10.488 -34.578 1.00 79.25 168 SER A O 1
ATOM 1349 N N . ALA A 1 169 ? 15.664 9.223 -32.840 1.00 79.75 169 ALA A N 1
ATOM 1350 C CA . ALA A 1 169 ? 17.018 9.131 -32.282 1.00 79.75 169 ALA A CA 1
ATOM 1351 C C . ALA A 1 169 ? 17.956 8.149 -33.024 1.00 79.75 169 ALA A C 1
ATOM 1353 O O . ALA A 1 169 ? 19.134 8.049 -32.672 1.00 79.75 169 ALA A O 1
ATOM 1354 N N . LYS A 1 170 ? 17.473 7.398 -34.026 1.00 80.12 170 LYS A N 1
ATOM 1355 C CA . LYS A 1 170 ? 18.319 6.706 -35.019 1.00 80.12 170 LYS A CA 1
ATOM 1356 C C . LYS A 1 170 ? 18.649 7.647 -36.172 1.00 80.12 170 LYS A C 1
ATOM 1358 O O . LYS A 1 170 ? 19.806 7.683 -36.573 1.00 80.12 170 LYS A O 1
ATOM 1363 N N . ASP A 1 171 ? 17.669 8.422 -36.627 1.00 77.00 171 ASP A N 1
ATOM 1364 C CA . ASP A 1 171 ? 17.806 9.367 -37.742 1.00 77.00 171 ASP A CA 1
ATOM 1365 C C . ASP A 1 171 ? 18.715 10.555 -37.371 1.00 77.00 171 ASP A C 1
ATOM 1367 O O . ASP A 1 171 ? 19.500 11.027 -38.186 1.00 77.00 171 ASP A O 1
ATOM 1371 N N . LEU A 1 172 ? 18.684 10.976 -36.100 1.00 75.19 172 LEU A N 1
ATOM 1372 C CA . LEU A 1 172 ? 19.580 11.982 -35.515 1.00 75.19 172 LEU A CA 1
ATOM 1373 C C . LEU A 1 172 ? 20.983 11.453 -35.153 1.00 75.19 172 LEU A C 1
ATOM 1375 O O . LEU A 1 172 ? 21.779 12.188 -34.563 1.00 75.19 172 LEU A O 1
ATOM 1379 N N . LYS A 1 173 ? 21.323 10.192 -35.457 1.00 67.62 173 LYS A N 1
ATOM 1380 C CA . LYS A 1 173 ? 22.705 9.722 -35.272 1.00 67.62 173 LYS A CA 1
ATOM 1381 C C . LYS A 1 173 ? 23.608 10.413 -36.293 1.00 67.62 173 LYS A C 1
ATOM 1383 O O . LYS A 1 173 ? 23.293 10.372 -37.481 1.00 67.62 173 LYS A O 1
ATOM 1388 N N . PRO A 1 174 ? 24.756 10.980 -35.883 1.00 65.62 174 PRO A N 1
ATOM 1389 C CA . PRO A 1 174 ? 25.697 11.524 -36.846 1.00 65.62 174 PRO A CA 1
ATOM 1390 C C . PRO A 1 174 ? 26.175 10.403 -37.773 1.00 65.62 174 PRO A C 1
ATOM 1392 O O . PRO A 1 174 ? 26.713 9.392 -37.315 1.00 65.62 174 PRO A O 1
ATOM 1395 N N . LEU A 1 175 ? 26.011 10.601 -39.084 1.00 61.44 175 LEU A N 1
ATOM 1396 C CA . LEU A 1 175 ? 26.798 9.863 -40.067 1.00 61.44 175 LEU A CA 1
ATOM 1397 C C . LEU A 1 175 ? 28.281 10.089 -39.737 1.00 61.44 175 LEU A C 1
ATOM 1399 O O . LEU A 1 175 ? 28.682 11.209 -39.417 1.00 61.44 175 LEU A O 1
ATOM 1403 N N . ASN A 1 176 ? 29.082 9.022 -39.766 1.00 58.94 176 ASN A N 1
ATOM 1404 C CA . ASN A 1 176 ? 30.484 9.066 -39.348 1.00 58.94 176 ASN A CA 1
ATOM 1405 C C . ASN A 1 176 ? 31.260 10.167 -40.089 1.00 58.94 176 ASN A C 1
ATOM 1407 O O . ASN A 1 176 ? 31.561 9.984 -41.265 1.00 58.94 176 ASN A O 1
ATOM 1411 N N . ASN A 1 177 ? 31.595 11.260 -39.387 1.00 53.41 177 ASN A N 1
ATOM 1412 C CA . ASN A 1 177 ? 32.861 12.010 -39.468 1.00 53.41 177 ASN A CA 1
ATOM 1413 C C . ASN A 1 177 ? 32.829 13.285 -38.593 1.00 53.41 177 ASN A C 1
ATOM 1415 O O . ASN A 1 177 ? 32.823 14.401 -39.104 1.00 53.41 177 ASN A O 1
ATOM 1419 N N . TRP A 1 178 ? 32.888 13.135 -37.262 1.00 51.31 178 TRP A N 1
ATOM 1420 C CA . TRP A 1 178 ? 33.366 14.221 -36.386 1.00 51.31 178 TRP A CA 1
ATOM 1421 C C . TRP A 1 178 ? 34.489 13.739 -35.461 1.00 51.31 178 TRP A C 1
ATOM 1423 O O . TRP A 1 178 ? 34.359 13.619 -34.247 1.00 51.31 178 TRP A O 1
ATOM 1433 N N . GLY A 1 179 ? 35.630 13.468 -36.085 1.00 56.97 179 GLY A N 1
ATOM 1434 C CA . GLY A 1 179 ? 36.931 13.286 -35.451 1.00 56.97 179 GLY A CA 1
ATOM 1435 C C . GLY A 1 179 ? 38.016 13.638 -36.475 1.00 56.97 179 GLY A C 1
ATOM 1436 O O . GLY A 1 179 ? 37.764 13.499 -37.675 1.00 56.97 179 GLY A O 1
ATOM 1437 N N . PRO A 1 180 ? 39.196 14.129 -36.060 1.00 50.50 180 PRO A N 1
ATOM 1438 C CA . PRO A 1 180 ? 40.254 14.481 -37.002 1.00 50.50 180 PRO A CA 1
ATOM 1439 C C . PRO A 1 180 ? 40.689 13.244 -37.798 1.00 50.50 180 PRO A C 1
ATOM 1441 O O . PRO A 1 180 ? 40.995 12.199 -37.221 1.00 50.50 180 PRO A O 1
ATOM 1444 N N . SER A 1 181 ? 40.710 13.369 -39.128 1.00 55.09 181 SER A N 1
ATOM 1445 C CA . SER A 1 181 ? 41.028 12.272 -40.049 1.00 55.09 181 SER A CA 1
ATOM 1446 C C . SER A 1 181 ? 42.451 11.752 -39.822 1.00 55.09 181 SER A C 1
ATOM 1448 O O . SER A 1 181 ? 43.434 12.336 -40.283 1.00 55.09 181 SER A O 1
ATOM 1450 N N . SER A 1 182 ? 42.569 10.639 -39.093 1.00 52.69 182 SER A N 1
ATOM 1451 C CA . SER A 1 182 ? 43.837 9.937 -38.910 1.00 52.69 182 SER A CA 1
ATOM 1452 C C . SER A 1 182 ? 44.220 9.265 -40.227 1.00 52.69 182 SER A C 1
ATOM 1454 O O . SER A 1 182 ? 43.748 8.176 -40.554 1.00 52.69 182 SER A O 1
ATOM 1456 N N . ASN A 1 183 ? 45.051 9.958 -41.008 1.00 55.25 183 ASN A N 1
ATOM 1457 C CA . ASN A 1 183 ? 45.456 9.569 -42.356 1.00 55.25 183 ASN A CA 1
ATOM 1458 C C . ASN A 1 183 ? 46.408 8.355 -42.325 1.00 55.25 183 ASN A C 1
ATOM 1460 O O . ASN A 1 183 ? 47.632 8.479 -42.434 1.00 55.25 183 ASN A O 1
ATOM 1464 N N . ARG A 1 184 ? 45.841 7.167 -42.087 1.00 50.16 184 ARG A N 1
ATOM 1465 C CA . ARG A 1 184 ? 46.582 5.924 -41.859 1.00 50.16 184 ARG A CA 1
ATOM 1466 C C . ARG A 1 184 ? 47.087 5.356 -43.186 1.00 50.16 184 ARG A C 1
ATOM 1468 O O . ARG A 1 184 ? 46.418 4.549 -43.826 1.00 50.16 184 ARG A O 1
ATOM 1475 N N . LYS A 1 185 ? 48.274 5.823 -43.588 1.00 51.00 185 LYS A N 1
ATOM 1476 C CA . LYS A 1 185 ? 48.960 5.445 -44.832 1.00 51.00 185 LYS A CA 1
ATOM 1477 C C . LYS A 1 185 ? 48.966 3.932 -45.065 1.00 51.00 185 LYS A C 1
ATOM 1479 O O . LYS A 1 185 ? 49.247 3.145 -44.163 1.00 51.00 185 LYS A O 1
ATOM 1484 N N . GLN A 1 186 ? 48.711 3.564 -46.314 1.00 48.91 186 GLN A N 1
ATOM 1485 C CA . GLN A 1 186 ? 48.845 2.211 -46.836 1.00 48.91 186 GLN A CA 1
ATOM 1486 C C . GLN A 1 186 ? 50.306 1.970 -47.263 1.00 48.91 186 GLN A C 1
ATOM 1488 O O . GLN A 1 186 ? 50.951 2.879 -47.785 1.00 48.91 186 GLN A O 1
ATOM 1493 N N . GLY A 1 187 ? 50.816 0.754 -47.056 1.00 40.19 187 GLY A N 1
ATOM 1494 C CA . GLY A 1 187 ? 52.212 0.381 -47.330 1.00 40.19 187 GLY A CA 1
ATOM 1495 C C . GLY A 1 187 ? 53.031 0.171 -46.043 1.00 40.19 187 GLY A C 1
ATOM 1496 O O . GLY A 1 187 ? 52.840 0.889 -45.069 1.00 40.19 187 GLY A O 1
ATOM 1497 N N . GLY A 1 188 ? 53.931 -0.810 -45.958 1.00 40.69 188 GLY A N 1
ATOM 1498 C CA . GLY A 1 188 ? 54.303 -1.820 -46.956 1.00 40.69 188 GLY A CA 1
ATOM 1499 C C . GLY A 1 188 ? 54.764 -3.126 -46.302 1.00 40.69 188 GLY A C 1
ATOM 1500 O O . GLY A 1 188 ? 54.753 -3.259 -45.080 1.00 40.69 188 GLY A O 1
ATOM 1501 N N . ARG A 1 189 ? 55.147 -4.107 -47.126 1.00 47.78 189 ARG A N 1
ATOM 1502 C CA . ARG A 1 189 ? 55.863 -5.300 -46.652 1.00 47.78 189 ARG A CA 1
ATOM 1503 C C . ARG A 1 189 ? 57.261 -4.878 -46.205 1.00 47.78 189 ARG A C 1
ATOM 1505 O O . ARG A 1 189 ? 57.876 -4.105 -46.927 1.00 47.78 189 ARG A O 1
ATOM 1512 N N . ASP A 1 190 ? 57.791 -5.498 -45.155 1.00 44.72 190 ASP A N 1
ATOM 1513 C CA . ASP A 1 190 ? 59.101 -6.132 -45.312 1.00 44.72 190 ASP A CA 1
ATOM 1514 C C . ASP A 1 190 ? 59.319 -7.304 -44.346 1.00 44.72 190 ASP A C 1
ATOM 1516 O O . ASP A 1 190 ? 58.516 -7.533 -43.438 1.00 44.72 190 ASP A O 1
ATOM 1520 N N . ASN A 1 191 ? 60.339 -8.116 -44.626 1.00 51.88 191 ASN A N 1
ATOM 1521 C CA . ASN A 1 191 ? 60.460 -9.484 -44.119 1.00 51.88 191 ASN A CA 1
ATOM 1522 C C . ASN A 1 191 ? 61.916 -9.837 -43.773 1.00 51.88 191 ASN A C 1
ATOM 1524 O O . ASN A 1 191 ? 62.730 -10.022 -44.677 1.00 51.88 191 ASN A O 1
ATOM 1528 N N . THR A 1 192 ? 62.230 -10.024 -42.487 1.00 49.09 192 THR A N 1
ATOM 1529 C CA . THR A 1 192 ? 63.589 -10.384 -42.040 1.00 49.09 192 THR A CA 1
ATOM 1530 C C . THR A 1 192 ? 63.582 -11.669 -41.214 1.00 49.09 192 THR A C 1
ATOM 1532 O O . THR A 1 192 ? 62.831 -11.812 -40.250 1.00 49.09 192 THR A O 1
ATOM 1535 N N . ARG A 1 193 ? 64.427 -12.626 -41.609 1.00 46.31 193 ARG A N 1
ATOM 1536 C CA . ARG A 1 193 ? 64.565 -13.963 -41.010 1.00 46.31 193 ARG A CA 1
ATOM 1537 C C . ARG A 1 193 ? 65.828 -14.069 -40.154 1.00 46.31 193 ARG A C 1
ATOM 1539 O O . ARG A 1 193 ? 66.841 -13.483 -40.515 1.00 46.31 193 ARG A O 1
ATOM 1546 N N . GLN A 1 194 ? 65.789 -15.010 -39.198 1.00 44.16 194 GLN A N 1
ATOM 1547 C CA . GLN A 1 194 ? 66.961 -15.682 -38.599 1.00 44.16 194 GLN A CA 1
ATOM 1548 C C . GLN A 1 194 ? 67.852 -14.757 -37.721 1.00 44.16 194 GLN A C 1
ATOM 1550 O O . GLN A 1 194 ? 67.737 -13.541 -37.768 1.00 44.16 194 GLN A O 1
ATOM 1555 N N . TYR A 1 195 ? 68.690 -15.252 -36.802 1.00 39.41 195 TYR A N 1
ATOM 1556 C CA . TYR A 1 195 ? 69.211 -16.614 -36.610 1.00 39.41 195 TYR A CA 1
ATOM 1557 C C . TYR A 1 195 ? 68.801 -17.304 -35.298 1.00 39.41 195 TYR A C 1
ATOM 1559 O O . TYR A 1 195 ? 68.277 -16.699 -34.370 1.00 39.41 195 TYR A O 1
ATOM 1567 N N . ASN A 1 196 ? 69.051 -18.615 -35.258 1.00 47.16 196 ASN A N 1
ATOM 1568 C CA . ASN A 1 196 ? 68.833 -19.509 -34.125 1.00 47.16 196 ASN A CA 1
ATOM 1569 C C . ASN A 1 196 ? 70.102 -20.358 -33.944 1.00 47.16 196 ASN A C 1
ATOM 1571 O O . ASN A 1 196 ? 70.531 -21.002 -34.900 1.00 47.16 196 ASN A O 1
ATOM 1575 N N . THR A 1 197 ? 70.688 -20.372 -32.748 1.00 43.75 197 THR A N 1
ATOM 1576 C CA . THR A 1 197 ? 71.911 -21.132 -32.435 1.00 43.75 197 THR A CA 1
ATOM 1577 C C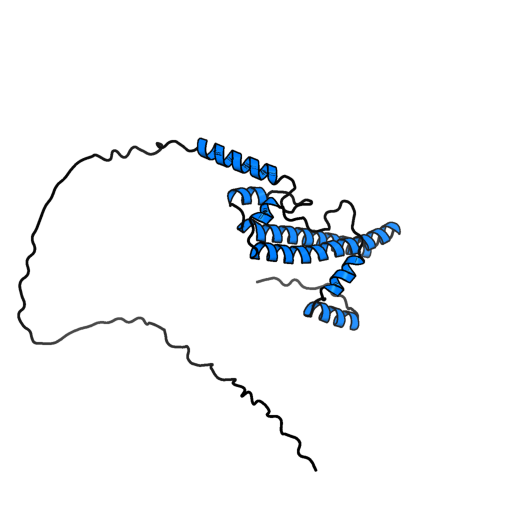 . THR A 1 197 ? 71.767 -21.864 -31.105 1.00 43.75 197 THR A C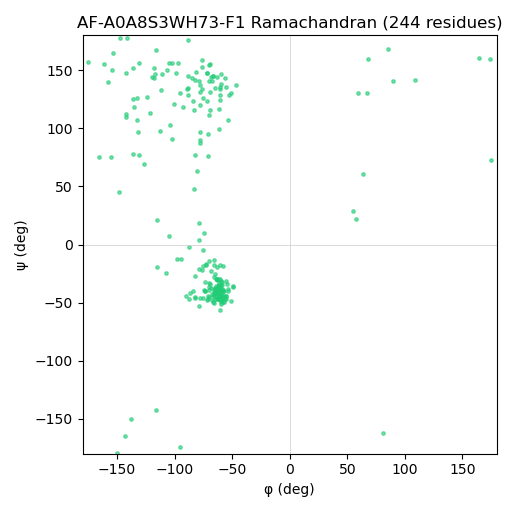 1
ATOM 1579 O O . THR A 1 197 ? 71.617 -21.245 -30.054 1.00 43.75 197 THR A O 1
ATOM 1582 N N . ARG A 1 198 ? 71.842 -23.199 -31.163 1.00 41.25 198 ARG A N 1
ATOM 1583 C CA . ARG A 1 198 ? 71.947 -24.116 -30.017 1.00 41.25 198 ARG A CA 1
ATOM 1584 C C . ARG A 1 198 ? 73.328 -24.771 -30.029 1.00 41.25 198 ARG A C 1
ATOM 1586 O O . ARG A 1 198 ? 73.686 -25.296 -31.076 1.00 41.25 198 ARG A O 1
ATOM 1593 N N . GLN A 1 199 ? 74.013 -24.807 -28.885 1.00 41.22 199 GLN A N 1
ATOM 1594 C CA . GLN A 1 199 ? 75.067 -25.762 -28.477 1.00 41.22 199 GLN A CA 1
ATOM 1595 C C . GLN A 1 199 ? 75.654 -25.296 -27.123 1.00 41.22 199 GLN A C 1
ATOM 1597 O O . GLN A 1 199 ? 75.547 -24.117 -26.798 1.00 41.22 199 GLN A O 1
ATOM 1602 N N . ASP A 1 200 ? 76.319 -26.125 -26.315 1.00 36.59 200 ASP A N 1
ATOM 1603 C CA . ASP A 1 200 ? 75.824 -27.392 -25.748 1.00 36.59 200 ASP A CA 1
ATOM 1604 C C . ASP A 1 200 ? 76.447 -27.602 -24.338 1.00 36.59 200 ASP A C 1
ATOM 1606 O O . ASP A 1 200 ? 77.211 -26.775 -23.841 1.00 36.59 200 ASP A O 1
ATOM 1610 N N . ASN A 1 201 ? 76.072 -28.683 -23.663 1.00 43.38 201 ASN A N 1
ATOM 1611 C CA . ASN A 1 201 ? 76.235 -28.961 -22.236 1.00 43.38 201 ASN A CA 1
ATOM 1612 C C . ASN A 1 201 ? 77.606 -29.547 -21.816 1.00 43.38 201 ASN A C 1
ATOM 1614 O O . ASN A 1 201 ? 77.928 -30.677 -22.186 1.00 43.38 201 ASN A O 1
ATOM 1618 N N . THR A 1 202 ? 78.323 -28.895 -20.881 1.00 39.41 202 THR A N 1
ATOM 1619 C CA . THR A 1 202 ? 79.364 -29.562 -20.059 1.00 39.41 202 T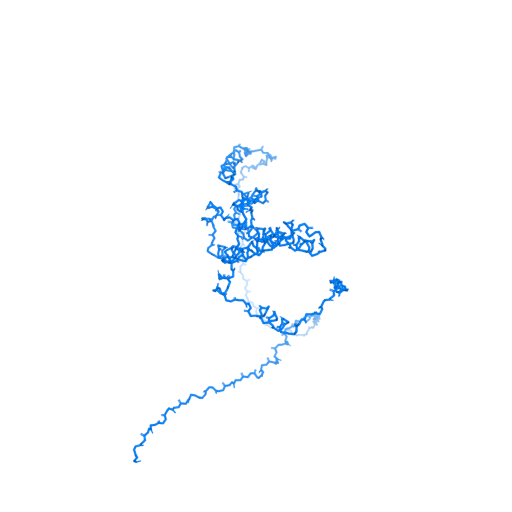HR A CA 1
ATOM 1620 C C . THR A 1 202 ? 79.453 -29.109 -18.587 1.00 39.41 202 THR A C 1
ATOM 1622 O O . THR A 1 202 ? 80.011 -28.062 -18.285 1.00 39.41 202 THR A O 1
ATOM 1625 N N . LYS A 1 203 ? 79.039 -30.015 -17.685 1.00 41.34 203 LYS A N 1
ATOM 1626 C CA . LYS A 1 203 ? 79.714 -30.468 -16.434 1.00 41.34 203 LYS A CA 1
ATOM 1627 C C . LYS A 1 203 ? 80.061 -29.464 -15.287 1.00 41.34 203 LYS A C 1
ATOM 1629 O O . LYS A 1 203 ? 80.724 -28.452 -15.442 1.00 41.34 203 LYS A O 1
ATOM 1634 N N . ARG A 1 204 ? 79.658 -29.876 -14.072 1.00 38.84 204 ARG A N 1
ATOM 1635 C CA . ARG A 1 204 ? 79.863 -29.324 -12.694 1.00 38.84 204 ARG A CA 1
ATOM 1636 C C . ARG A 1 204 ? 81.097 -30.024 -12.019 1.00 38.84 204 ARG A C 1
ATOM 1638 O O . ARG A 1 204 ? 81.622 -30.913 -12.690 1.00 38.84 204 ARG A O 1
ATOM 1645 N N . PRO A 1 205 ? 81.502 -29.840 -10.720 1.00 55.06 205 PRO A N 1
ATOM 1646 C CA . PRO A 1 205 ? 81.040 -28.945 -9.626 1.00 55.06 205 PRO A CA 1
ATOM 1647 C C . PRO A 1 205 ? 82.144 -28.345 -8.675 1.00 55.06 205 PRO A C 1
ATOM 1649 O O . PRO A 1 205 ? 83.331 -28.509 -8.921 1.00 55.06 205 PRO A O 1
ATOM 1652 N N . LYS A 1 206 ? 81.708 -27.799 -7.507 1.00 38.84 206 LYS A N 1
ATOM 1653 C CA . LYS A 1 206 ? 82.444 -27.294 -6.297 1.00 38.84 206 LYS A CA 1
ATOM 1654 C C . LYS A 1 206 ? 82.822 -25.792 -6.358 1.00 38.84 206 LYS A C 1
ATOM 1656 O O . LYS A 1 206 ? 83.168 -25.321 -7.427 1.00 38.84 206 LYS A O 1
ATOM 1661 N N . ASN A 1 207 ? 82.745 -24.975 -5.291 1.00 37.09 207 ASN A N 1
ATOM 1662 C CA . ASN A 1 207 ? 82.379 -25.187 -3.868 1.00 37.09 207 ASN A CA 1
ATOM 1663 C C . ASN A 1 207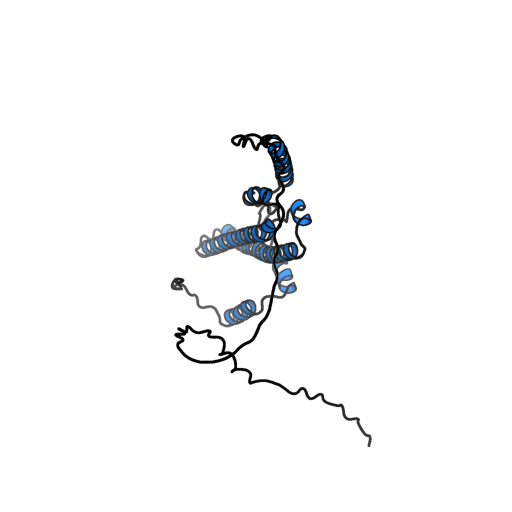 ? 81.538 -24.006 -3.283 1.00 37.09 207 ASN A C 1
ATOM 1665 O O . ASN A 1 207 ? 81.243 -23.051 -3.991 1.00 37.09 207 ASN A O 1
ATOM 1669 N N . LYS A 1 208 ? 81.105 -24.097 -2.008 1.00 40.12 208 LYS A N 1
ATOM 1670 C CA . LYS A 1 208 ? 80.365 -23.053 -1.233 1.00 40.12 208 LYS A CA 1
ATOM 1671 C C . LYS A 1 208 ? 81.344 -22.084 -0.511 1.00 40.12 208 LYS A C 1
ATOM 1673 O O . LYS A 1 208 ? 82.519 -22.446 -0.456 1.00 40.12 208 LYS A O 1
ATOM 1678 N N . PRO A 1 209 ? 80.910 -21.002 0.191 1.00 47.47 209 PRO A N 1
ATOM 1679 C CA . PRO A 1 209 ? 79.589 -20.342 0.294 1.00 47.47 209 PRO A CA 1
ATOM 1680 C C . PRO A 1 209 ? 79.690 -18.889 -0.268 1.00 47.47 209 PRO A C 1
ATOM 1682 O O . PRO A 1 209 ? 80.384 -18.739 -1.263 1.00 47.47 209 PRO A O 1
ATOM 1685 N N . SER A 1 210 ? 79.086 -17.768 0.182 1.00 34.00 210 SER A N 1
ATOM 1686 C CA . SER A 1 210 ? 78.030 -17.350 1.151 1.00 34.00 210 SER A CA 1
ATOM 1687 C C . SER A 1 210 ? 77.530 -15.956 0.694 1.00 34.00 210 SER A C 1
ATOM 1689 O O . SER A 1 210 ? 78.350 -15.144 0.285 1.00 34.00 210 SER A O 1
ATOM 1691 N N . THR A 1 211 ? 76.249 -15.577 0.718 1.00 37.28 211 THR A N 1
ATOM 1692 C CA . THR A 1 211 ? 75.415 -15.196 1.886 1.00 37.28 211 THR A CA 1
ATOM 1693 C C . THR A 1 211 ? 73.972 -14.953 1.399 1.00 37.28 211 THR A C 1
ATOM 1695 O O . THR A 1 211 ? 73.771 -14.655 0.224 1.00 37.28 211 THR A O 1
ATOM 1698 N N . VAL A 1 212 ? 72.955 -15.045 2.269 1.00 37.34 212 VAL A N 1
ATOM 1699 C CA . VAL A 1 212 ? 71.554 -14.728 1.908 1.00 37.34 212 VAL A CA 1
ATOM 1700 C C . VAL A 1 212 ? 70.896 -13.904 3.013 1.00 37.34 212 VAL A C 1
ATOM 1702 O O . VAL A 1 212 ? 70.838 -14.346 4.158 1.00 37.34 212 VAL A O 1
ATOM 1705 N N . LYS A 1 213 ? 70.352 -12.731 2.665 1.00 36.97 213 LYS A N 1
ATOM 1706 C CA . LYS A 1 213 ? 69.423 -11.969 3.513 1.00 36.97 213 LYS A CA 1
ATOM 1707 C C . LYS A 1 213 ? 68.001 -12.146 2.978 1.00 36.97 213 LYS A C 1
ATOM 1709 O O . LYS A 1 213 ? 67.635 -11.512 1.995 1.00 36.97 213 LYS A O 1
ATOM 1714 N N . TYR A 1 214 ? 67.208 -12.990 3.635 1.00 35.38 214 TYR A N 1
ATOM 1715 C CA . TYR A 1 214 ? 65.750 -12.973 3.496 1.00 35.38 214 TYR A CA 1
ATOM 1716 C C . TYR A 1 214 ? 65.163 -11.991 4.512 1.00 35.38 214 TYR A C 1
ATOM 1718 O O . TYR A 1 214 ? 65.423 -12.120 5.707 1.00 35.38 214 TYR A O 1
ATOM 1726 N N . THR A 1 215 ? 64.321 -11.066 4.060 1.00 39.56 215 THR A N 1
ATOM 1727 C CA . THR A 1 215 ? 63.369 -10.351 4.919 1.00 39.56 215 THR A CA 1
ATOM 1728 C C . THR A 1 215 ? 61.987 -10.983 4.759 1.00 39.56 215 THR A C 1
ATOM 1730 O O . THR A 1 215 ? 61.449 -11.065 3.658 1.00 39.56 215 THR A O 1
ATOM 1733 N N . MET A 1 216 ? 61.416 -11.471 5.863 1.00 36.00 216 MET A N 1
ATOM 1734 C CA . MET A 1 216 ? 60.021 -11.918 5.903 1.00 36.00 216 MET A CA 1
ATOM 1735 C C . MET A 1 216 ? 59.076 -10.729 6.083 1.00 36.00 216 MET A C 1
ATOM 1737 O O . MET A 1 216 ? 59.361 -9.860 6.901 1.00 36.00 216 MET A O 1
ATOM 1741 N N . THR A 1 217 ? 57.873 -10.839 5.514 1.00 39.66 217 THR A N 1
ATOM 1742 C CA . THR A 1 217 ? 56.640 -10.506 6.251 1.00 39.66 217 THR A CA 1
ATOM 1743 C C . THR A 1 217 ? 55.595 -11.595 5.971 1.00 39.66 217 THR A C 1
ATOM 1745 O O . THR A 1 217 ? 55.687 -12.308 4.970 1.00 39.66 217 THR A O 1
ATOM 1748 N N . GLN A 1 218 ? 54.675 -11.832 6.909 1.00 46.50 218 GLN A N 1
ATOM 1749 C CA . GLN A 1 218 ? 54.050 -13.150 7.083 1.00 46.50 218 GLN A CA 1
ATOM 1750 C C . GLN A 1 218 ? 52.681 -13.341 6.412 1.00 46.50 218 GLN A C 1
ATOM 1752 O O . GLN A 1 218 ? 51.904 -12.413 6.204 1.00 46.50 218 GLN A O 1
ATOM 1757 N N . ARG A 1 219 ? 52.368 -14.615 6.141 1.00 36.75 219 ARG A N 1
ATOM 1758 C CA . ARG A 1 219 ? 51.108 -15.115 5.578 1.00 36.75 219 ARG A CA 1
ATOM 1759 C C . ARG A 1 219 ? 50.249 -15.732 6.689 1.00 36.75 219 ARG A C 1
ATOM 1761 O O . ARG A 1 219 ? 50.355 -16.927 6.958 1.00 36.75 219 ARG A O 1
ATOM 1768 N N . HIS A 1 220 ? 49.383 -14.947 7.331 1.00 41.81 220 HIS A N 1
ATOM 1769 C CA . HIS A 1 220 ? 48.464 -15.476 8.349 1.00 41.81 220 HIS A CA 1
ATOM 1770 C C . HIS A 1 220 ? 47.258 -16.203 7.730 1.00 41.81 220 HIS A C 1
ATOM 1772 O O . HIS A 1 220 ? 46.197 -15.629 7.502 1.00 41.81 220 HIS A O 1
ATOM 1778 N N . GLN A 1 221 ? 47.413 -17.511 7.516 1.00 46.28 221 GLN A N 1
ATOM 1779 C CA . GLN A 1 221 ? 46.309 -18.452 7.306 1.00 46.28 221 GLN A CA 1
ATOM 1780 C C . GLN A 1 221 ? 46.487 -19.685 8.207 1.00 46.28 221 GLN A C 1
ATOM 1782 O O . GLN A 1 221 ? 46.884 -20.721 7.701 1.00 46.28 221 GLN A O 1
ATOM 1787 N N . HIS A 1 222 ? 46.196 -19.596 9.514 1.00 39.06 222 HIS A N 1
ATOM 1788 C CA . HIS A 1 222 ? 45.944 -20.768 10.383 1.00 39.06 222 HIS A CA 1
ATOM 1789 C C . HIS A 1 222 ? 45.302 -20.371 11.731 1.00 39.06 222 HIS A C 1
ATOM 1791 O O . HIS A 1 222 ? 45.952 -20.403 12.770 1.00 39.06 222 HIS A O 1
ATOM 1797 N N . GLN A 1 223 ? 44.003 -20.046 11.746 1.00 43.81 223 GLN A N 1
ATOM 1798 C CA . GLN A 1 223 ? 43.204 -20.139 12.982 1.00 43.81 223 GLN A CA 1
ATOM 1799 C C . GLN A 1 223 ? 41.703 -20.324 12.692 1.00 43.81 223 GLN A C 1
ATOM 1801 O O . GLN A 1 223 ? 40.896 -19.405 12.794 1.00 43.81 223 GLN A O 1
ATOM 1806 N N . ARG A 1 224 ? 41.313 -21.541 12.284 1.00 42.97 224 ARG A N 1
ATOM 1807 C CA . ARG A 1 224 ? 39.891 -21.937 12.219 1.00 42.97 224 ARG A CA 1
ATOM 1808 C C . ARG A 1 224 ? 39.653 -23.428 12.480 1.00 42.97 224 ARG A C 1
ATOM 1810 O O . ARG A 1 224 ? 38.889 -24.086 11.782 1.00 42.97 224 ARG A O 1
ATOM 1817 N N . GLN A 1 225 ? 40.313 -23.941 13.515 1.00 48.47 225 GLN A N 1
ATOM 1818 C CA . GLN A 1 225 ? 39.926 -25.170 14.205 1.00 48.47 225 GLN A CA 1
ATOM 1819 C C . GLN A 1 225 ? 39.689 -24.826 15.676 1.00 48.47 225 GLN A C 1
ATOM 1821 O O . GLN A 1 225 ? 40.630 -24.412 16.340 1.00 48.47 225 GLN A O 1
ATOM 1826 N N . GLN A 1 226 ? 38.427 -24.932 16.098 1.00 46.44 226 GLN A N 1
ATOM 1827 C CA . GLN A 1 226 ? 37.801 -25.013 17.436 1.00 46.44 226 GLN A CA 1
ATOM 1828 C C . GLN A 1 226 ? 36.297 -24.708 17.190 1.00 46.44 226 GLN A C 1
ATOM 1830 O O . GLN A 1 226 ? 35.957 -24.172 16.133 1.00 46.44 226 GLN A O 1
ATOM 1835 N N . LEU A 1 227 ? 35.388 -25.083 18.100 1.00 44.62 227 LEU A N 1
ATOM 1836 C CA . LEU A 1 227 ? 33.918 -25.029 17.908 1.00 44.62 227 LEU A CA 1
ATOM 1837 C C . LEU A 1 227 ? 33.351 -25.947 16.793 1.00 44.62 227 LEU A C 1
ATOM 1839 O O . LEU A 1 227 ? 32.665 -25.511 15.868 1.00 44.62 227 LEU A O 1
ATOM 1843 N N . ARG A 1 228 ? 33.558 -27.263 16.943 1.00 37.72 228 ARG A N 1
ATOM 1844 C CA . ARG A 1 228 ? 32.609 -28.296 16.474 1.00 37.72 228 ARG A CA 1
ATOM 1845 C C . ARG A 1 228 ? 32.436 -29.382 17.540 1.00 37.72 228 ARG A C 1
ATOM 1847 O O . ARG A 1 228 ? 32.989 -30.472 17.446 1.00 37.72 228 ARG A O 1
ATOM 1854 N N . SER A 1 229 ? 31.647 -29.055 18.553 1.00 40.00 229 SER A N 1
ATOM 1855 C CA . SER A 1 229 ? 31.165 -29.949 19.606 1.00 40.00 229 SER A CA 1
ATOM 1856 C C . SER A 1 229 ? 29.718 -29.565 19.926 1.00 40.00 229 SER A C 1
ATOM 1858 O O . SER A 1 229 ? 29.382 -28.388 19.829 1.00 40.00 229 SER A O 1
ATOM 1860 N N . LEU A 1 230 ? 28.889 -30.554 20.300 1.00 35.75 230 LEU A N 1
ATOM 1861 C CA . LEU A 1 230 ? 27.421 -30.453 20.445 1.00 35.75 230 LEU A CA 1
ATOM 1862 C C . LEU A 1 230 ? 26.693 -30.219 19.089 1.00 35.75 230 LEU A C 1
ATOM 1864 O O . LEU A 1 230 ? 27.090 -29.365 18.306 1.00 35.75 230 LEU A O 1
ATOM 1868 N N . THR A 1 231 ? 25.640 -30.947 18.701 1.00 37.88 231 THR A N 1
ATOM 1869 C CA . THR A 1 231 ? 24.997 -32.156 19.256 1.00 37.88 231 THR A CA 1
ATOM 1870 C C . THR A 1 231 ? 24.786 -33.214 18.156 1.00 37.88 231 THR A C 1
ATOM 1872 O O . THR A 1 231 ? 24.685 -32.902 16.970 1.00 37.88 231 THR A O 1
ATOM 1875 N N . ARG A 1 232 ? 24.688 -34.492 18.544 1.00 34.59 232 ARG A N 1
ATOM 1876 C CA . ARG A 1 232 ? 24.114 -35.571 17.718 1.00 34.59 232 ARG A CA 1
ATOM 1877 C C . ARG A 1 232 ? 23.140 -36.373 18.577 1.00 34.59 232 ARG A C 1
ATOM 1879 O O . ARG A 1 232 ? 23.575 -37.127 19.441 1.00 34.59 232 ARG A O 1
ATOM 1886 N N . HIS A 1 233 ? 21.841 -36.215 18.335 1.00 42.09 233 HIS A N 1
ATOM 1887 C CA . HIS A 1 233 ? 20.831 -37.112 18.897 1.00 42.09 233 HIS A CA 1
ATOM 1888 C C . HIS A 1 233 ? 20.821 -38.440 18.118 1.00 42.09 233 HIS A C 1
ATOM 1890 O O . HIS A 1 233 ? 20.816 -38.406 16.885 1.00 42.09 233 HIS A O 1
ATOM 1896 N N . PRO A 1 234 ? 20.793 -39.602 18.792 1.00 44.41 234 PRO A N 1
ATOM 1897 C CA . PRO A 1 234 ? 20.517 -40.877 18.146 1.00 44.41 234 PRO A CA 1
ATOM 1898 C C . PRO A 1 234 ? 19.001 -41.086 18.017 1.00 44.41 234 PRO A C 1
ATOM 1900 O O . PRO A 1 234 ? 18.300 -41.246 19.015 1.00 44.41 234 PRO A O 1
ATOM 1903 N N . SER A 1 235 ? 18.488 -41.138 16.789 1.00 37.56 235 SER A N 1
ATOM 1904 C CA . SER A 1 235 ? 17.124 -41.610 16.531 1.00 37.56 235 SER A CA 1
ATOM 1905 C C . SER A 1 235 ? 17.044 -43.114 16.806 1.00 37.56 235 SER A C 1
ATOM 1907 O O . SER A 1 235 ? 17.687 -43.895 16.105 1.00 37.56 235 SER A O 1
ATOM 1909 N N . ARG A 1 236 ? 16.251 -43.540 17.798 1.00 34.41 236 ARG A N 1
ATOM 1910 C CA . ARG A 1 236 ? 15.972 -44.962 18.055 1.00 34.41 236 ARG A CA 1
ATOM 1911 C C . ARG A 1 236 ? 14.509 -45.276 17.759 1.00 34.41 236 ARG A C 1
ATOM 1913 O O . ARG A 1 236 ? 13.638 -45.038 18.588 1.00 34.41 236 ARG A O 1
ATOM 1920 N N . THR A 1 237 ? 14.260 -45.814 16.569 1.00 43.34 237 THR A N 1
ATOM 1921 C CA . THR A 1 237 ? 12.940 -46.288 16.135 1.00 43.34 237 THR A CA 1
ATOM 1922 C C . THR A 1 237 ? 12.436 -47.408 17.046 1.00 43.34 237 THR A C 1
ATOM 1924 O O . THR A 1 237 ? 13.170 -48.355 17.337 1.00 43.34 237 THR A O 1
ATOM 1927 N N . THR A 1 238 ? 11.179 -47.323 17.473 1.00 42.22 238 THR A N 1
ATOM 1928 C CA . THR A 1 238 ? 10.476 -48.388 18.194 1.00 42.22 238 THR A CA 1
ATOM 1929 C C . THR A 1 238 ? 10.010 -49.485 17.234 1.00 42.22 238 THR A C 1
ATOM 1931 O O . THR A 1 238 ? 9.381 -49.207 16.215 1.00 42.22 238 THR A O 1
ATOM 1934 N N . GLN A 1 239 ? 10.285 -50.748 17.568 1.00 46.19 239 GLN A N 1
ATOM 1935 C CA . GLN A 1 239 ? 9.562 -51.884 16.988 1.00 46.19 239 GLN A CA 1
ATOM 1936 C C . GLN A 1 239 ? 8.243 -52.093 17.750 1.00 46.19 239 GLN A C 1
ATOM 1938 O O . GLN A 1 239 ? 8.248 -51.997 18.979 1.00 46.19 239 GLN A O 1
ATOM 1943 N N . PRO A 1 240 ? 7.135 -52.440 17.072 1.00 47.78 240 PRO A N 1
ATOM 1944 C CA . PRO A 1 240 ? 5.950 -52.956 17.742 1.00 47.78 240 PRO A CA 1
ATOM 1945 C C . PRO A 1 240 ? 6.180 -54.416 18.165 1.00 47.78 240 PRO A C 1
ATOM 1947 O O . PRO A 1 240 ? 6.507 -55.265 17.332 1.00 47.78 240 PRO A O 1
ATOM 1950 N N . GLN A 1 241 ? 5.982 -54.732 19.447 1.00 46.66 241 GLN A N 1
ATOM 1951 C CA . GLN A 1 241 ? 5.836 -56.126 19.875 1.00 46.66 241 GLN A CA 1
ATOM 1952 C C . GLN A 1 241 ? 4.481 -56.682 19.418 1.00 46.66 241 GLN A C 1
ATOM 1954 O O . GLN A 1 241 ? 3.485 -55.963 19.340 1.00 46.66 241 GLN A O 1
ATOM 1959 N N . ARG A 1 242 ? 4.447 -57.982 19.112 1.00 44.81 242 ARG A N 1
ATOM 1960 C CA . ARG A 1 242 ? 3.206 -58.708 18.816 1.00 44.81 242 ARG A CA 1
ATOM 1961 C C . ARG A 1 242 ? 2.488 -59.051 20.119 1.00 44.81 242 ARG A C 1
ATOM 1963 O O . ARG A 1 242 ? 3.134 -59.497 21.063 1.00 44.81 242 ARG A O 1
ATOM 1970 N N . HIS A 1 243 ? 1.161 -58.943 20.129 1.00 45.19 243 HIS A N 1
ATOM 1971 C CA . HIS A 1 243 ? 0.352 -59.635 21.131 1.00 45.19 243 HIS A CA 1
ATOM 1972 C C . HIS A 1 243 ? 0.567 -61.148 21.019 1.00 45.19 243 HIS A C 1
ATOM 1974 O O . HIS A 1 243 ? 0.514 -61.704 19.920 1.00 45.19 243 HIS A O 1
ATOM 1980 N N . HIS A 1 244 ? 0.729 -61.804 22.164 1.00 49.62 244 HIS A N 1
ATOM 1981 C CA . HIS A 1 244 ? 0.374 -63.209 22.321 1.00 49.62 244 HIS A CA 1
ATOM 1982 C C . HIS A 1 244 ? -0.998 -63.306 22.995 1.00 49.62 244 HIS A C 1
ATOM 1984 O O . HIS A 1 244 ? -1.358 -62.452 23.805 1.00 49.62 244 HIS A O 1
ATOM 1990 N N . ARG A 1 245 ? -1.749 -64.350 22.636 1.00 45.06 245 ARG A N 1
ATOM 1991 C CA . ARG A 1 245 ? -2.789 -64.912 23.502 1.00 45.06 245 ARG A CA 1
ATOM 1992 C C . ARG A 1 245 ? -2.099 -65.607 24.676 1.00 45.06 245 ARG A C 1
ATOM 1994 O O . ARG A 1 245 ? -1.111 -66.297 24.430 1.00 45.06 245 ARG A O 1
ATOM 2001 N N . GLU A 1 246 ? -2.653 -65.484 25.873 1.00 49.38 246 GLU A N 1
ATOM 2002 C CA . GLU A 1 246 ? -3.571 -66.484 26.450 1.00 49.38 246 GLU A CA 1
ATOM 2003 C C . GLU A 1 246 ? -4.505 -65.808 27.465 1.00 49.38 246 GLU A C 1
ATOM 2005 O O . GLU A 1 246 ? -4.125 -64.716 27.951 1.00 49.38 246 GLU A O 1
#

Mean predicted aligned error: 17.09 Å

Foldseek 3Di:
DDDPDDPPDDDDDDPVVVVVVVCCVVPNDDPVVLVVVLVVFDADPPDPLQQADADVVLVVQDDPVLVVVLVVLNVVLRSLSSVLRRLVVVLVVCVVVVDPDPVNVVSVVVSVVSVVVSVVSLVVNLVSRLVSDDPVLSVQQVPADGDSHSSDDCVVVSVVVVVVVVVVVVVPDDDDDDDPDPPPDDDDDDDDDDDDDDDDDDDDDDDDDDDDDDDDDDDDDDDDPDPDDDDDDDDDDDDDDDDDDD